Protein AF-A0AA36GN58-F1 (afdb_monomer_lite)

Structure (mmCIF, N/CA/C/O backbone):
data_AF-A0AA36GN58-F1
#
_entry.id   AF-A0AA36GN58-F1
#
loop_
_atom_site.group_PDB
_atom_site.id
_atom_site.type_symbol
_atom_site.label_atom_id
_atom_site.label_alt_id
_atom_site.label_comp_id
_atom_site.label_asym_id
_atom_site.label_entity_id
_atom_site.label_seq_id
_atom_site.pdbx_PDB_ins_code
_atom_site.Cartn_x
_atom_site.Cartn_y
_atom_site.Cartn_z
_atom_site.occupancy
_atom_site.B_iso_or_equiv
_atom_site.auth_seq_id
_atom_site.auth_comp_id
_atom_site.auth_asym_id
_atom_site.auth_atom_id
_atom_site.pdbx_PDB_model_num
ATOM 1 N N . MET A 1 1 ? -12.669 -21.843 -1.256 1.00 57.00 1 MET A N 1
ATOM 2 C CA . MET A 1 1 ? -12.138 -20.738 -2.078 1.00 57.00 1 MET A CA 1
ATOM 3 C C . MET A 1 1 ? -12.466 -20.953 -3.553 1.00 57.00 1 MET A C 1
ATOM 5 O O . MET A 1 1 ? -13.172 -20.136 -4.120 1.00 57.00 1 MET A O 1
ATOM 9 N N . ASP A 1 2 ? -12.083 -22.089 -4.142 1.00 60.47 2 ASP A N 1
ATOM 10 C CA . ASP A 1 2 ? -12.222 -22.324 -5.594 1.00 60.47 2 ASP A CA 1
ATOM 11 C C . ASP A 1 2 ? -13.661 -22.322 -6.133 1.00 60.47 2 ASP A C 1
ATOM 13 O O . ASP A 1 2 ? -13.896 -21.879 -7.254 1.00 60.47 2 ASP A O 1
ATOM 17 N N . ARG A 1 3 ? -14.642 -22.760 -5.332 1.00 65.69 3 ARG A N 1
ATOM 18 C CA . ARG A 1 3 ? -16.059 -22.767 -5.735 1.00 65.69 3 ARG A CA 1
ATOM 19 C C . ARG A 1 3 ? -16.610 -21.352 -5.948 1.00 65.69 3 ARG A C 1
ATOM 21 O O . ARG A 1 3 ? -17.264 -21.096 -6.949 1.00 65.69 3 ARG A O 1
ATOM 28 N N . PHE A 1 4 ? -16.250 -20.424 -5.060 1.00 68.38 4 PHE A N 1
ATOM 29 C CA . PHE A 1 4 ? -16.651 -19.021 -5.161 1.00 68.38 4 PHE A CA 1
ATOM 30 C C . PHE A 1 4 ? -15.973 -18.314 -6.337 1.00 68.38 4 PHE A C 1
ATOM 32 O O . PHE A 1 4 ? -16.628 -17.533 -7.018 1.00 68.38 4 PHE A O 1
ATOM 39 N N . MET A 1 5 ? -14.704 -18.626 -6.640 1.00 67.56 5 MET A N 1
ATOM 40 C CA . MET A 1 5 ? -14.024 -18.070 -7.823 1.00 67.56 5 MET A CA 1
ATOM 41 C C . MET A 1 5 ? -14.629 -18.551 -9.150 1.00 67.56 5 MET A C 1
ATOM 43 O O . MET A 1 5 ? -14.616 -17.808 -10.129 1.00 67.56 5 MET A O 1
ATOM 47 N N . GLN A 1 6 ? -15.178 -19.769 -9.202 1.00 67.44 6 GLN A N 1
ATOM 48 C CA . GLN A 1 6 ? -15.865 -20.264 -10.402 1.00 67.44 6 GLN A CA 1
ATOM 49 C C . GLN A 1 6 ? -17.250 -19.631 -10.593 1.00 67.44 6 GLN A C 1
ATOM 51 O O . GLN A 1 6 ? -17.646 -19.381 -11.729 1.00 67.44 6 GLN A O 1
ATOM 56 N N . GLU A 1 7 ? -17.969 -19.338 -9.507 1.00 67.81 7 GLU A N 1
ATOM 57 C CA . GLU A 1 7 ? -19.309 -18.733 -9.562 1.00 67.81 7 GLU A CA 1
ATOM 58 C C . GLU A 1 7 ? -19.279 -17.229 -9.865 1.00 67.81 7 GLU A C 1
ATOM 60 O O . GLU A 1 7 ? -20.145 -16.727 -10.578 1.00 67.81 7 GLU A O 1
ATOM 65 N N . SER A 1 8 ? -18.269 -16.507 -9.374 1.00 70.38 8 SER A N 1
ATOM 66 C CA . SER A 1 8 ? -18.221 -15.039 -9.457 1.00 70.38 8 SER A CA 1
ATOM 67 C C . SER A 1 8 ? -17.723 -14.481 -10.796 1.00 70.38 8 SER A C 1
ATOM 69 O O . SER A 1 8 ? -17.902 -13.285 -11.022 1.00 70.38 8 SER A O 1
ATOM 71 N N . LYS A 1 9 ? -17.196 -15.331 -11.698 1.00 80.75 9 LYS A N 1
ATOM 72 C CA . LYS A 1 9 ? -16.641 -15.008 -13.032 1.00 80.75 9 LYS A CA 1
ATOM 73 C C . LYS A 1 9 ? -15.562 -13.914 -12.995 1.00 80.75 9 LYS A C 1
ATOM 75 O O . LYS A 1 9 ? -15.803 -12.782 -12.589 1.00 80.75 9 LYS A O 1
ATOM 80 N N . LEU A 1 10 ? -14.366 -14.226 -13.492 1.00 83.88 10 LEU A N 1
ATOM 81 C CA . LEU A 1 10 ? -13.278 -13.246 -13.540 1.00 83.88 10 LEU A CA 1
ATOM 82 C C . LEU A 1 10 ? -13.639 -12.065 -14.465 1.00 83.88 10 LEU A C 1
ATOM 84 O O . LEU A 1 10 ? -14.108 -12.308 -15.584 1.00 83.88 10 LEU A O 1
ATOM 88 N N . PRO A 1 11 ? -13.430 -10.814 -14.019 1.00 88.62 11 PRO A N 1
ATOM 89 C CA . PRO A 1 11 ? -13.611 -9.640 -14.862 1.00 88.62 11 PRO A CA 1
ATOM 90 C C . PRO A 1 11 ? -12.587 -9.649 -16.000 1.00 88.62 11 PRO A C 1
ATOM 92 O O . PRO A 1 11 ? -11.471 -10.151 -15.855 1.00 88.62 11 PRO A O 1
ATOM 95 N N . SER A 1 12 ? -12.980 -9.111 -17.151 1.00 88.25 12 SER A N 1
ATOM 96 C CA . SER A 1 12 ? -12.132 -9.070 -18.346 1.00 88.25 12 SER A CA 1
ATOM 97 C C . SER A 1 12 ? -11.196 -7.860 -18.379 1.00 88.25 12 SER A C 1
ATOM 99 O O . SER A 1 12 ? -10.149 -7.916 -19.026 1.00 88.25 12 SER A O 1
ATOM 101 N N . SER A 1 13 ? -11.546 -6.789 -17.660 1.00 92.56 13 SER A N 1
ATOM 102 C CA . SER A 1 13 ? -10.727 -5.588 -17.493 1.00 92.56 13 SER A CA 1
ATOM 103 C C . SER A 1 13 ? -10.752 -5.082 -16.051 1.00 92.56 13 SER A C 1
ATOM 105 O O . SER A 1 13 ? -11.632 -5.437 -15.261 1.00 92.56 13 SER A O 1
ATOM 107 N N . VAL A 1 14 ? -9.785 -4.225 -15.715 1.00 91.81 14 VAL A N 1
ATOM 108 C CA . VAL A 1 14 ? -9.700 -3.592 -14.392 1.00 91.81 14 VAL A CA 1
ATOM 109 C C . VAL A 1 14 ? -10.928 -2.714 -14.150 1.00 91.81 14 VAL A C 1
ATOM 111 O O . VAL A 1 14 ? -11.511 -2.757 -13.077 1.00 91.81 14 VAL A O 1
ATOM 114 N N . GLU A 1 15 ? -11.380 -1.961 -15.151 1.00 92.50 15 GLU A N 1
ATOM 115 C CA . GLU A 1 15 ? -12.536 -1.065 -15.041 1.00 92.50 15 GLU A CA 1
ATOM 116 C C . GLU A 1 15 ? -13.833 -1.832 -14.755 1.00 92.50 15 GLU A C 1
ATOM 118 O O . GLU A 1 15 ? -14.613 -1.413 -13.900 1.00 92.50 15 GLU A O 1
ATOM 123 N N . GLU A 1 16 ? -14.040 -2.974 -15.421 1.00 92.44 16 GLU A N 1
ATOM 124 C CA . GLU A 1 16 ? -15.165 -3.873 -15.137 1.00 92.44 16 GLU A CA 1
ATOM 125 C C . GLU A 1 16 ? -15.088 -4.387 -13.694 1.00 92.44 16 GLU A C 1
ATOM 127 O O . GLU A 1 16 ? -16.091 -4.395 -12.980 1.00 92.44 16 GLU A O 1
ATOM 132 N N . ALA A 1 17 ? -13.892 -4.767 -13.239 1.00 91.94 17 ALA A N 1
ATOM 133 C CA . ALA A 1 17 ? -13.680 -5.230 -11.876 1.00 91.94 17 ALA A CA 1
ATOM 134 C C . ALA A 1 17 ? -14.018 -4.151 -10.840 1.00 91.94 17 ALA A C 1
ATOM 136 O O . ALA A 1 17 ? -14.752 -4.422 -9.891 1.00 91.94 17 ALA A O 1
ATOM 137 N N . ILE A 1 18 ? -13.533 -2.923 -11.044 1.00 93.31 18 ILE A N 1
ATOM 138 C CA . ILE A 1 18 ? -13.813 -1.788 -10.161 1.00 93.31 18 ILE A CA 1
ATOM 139 C C . ILE A 1 18 ? -15.311 -1.469 -10.135 1.00 93.31 18 ILE A C 1
ATOM 141 O O . ILE A 1 18 ? -15.870 -1.228 -9.067 1.00 93.31 18 ILE A O 1
ATOM 145 N N . GLN A 1 19 ? -15.984 -1.513 -11.288 1.00 92.12 19 GLN A N 1
ATOM 146 C CA . GLN A 1 19 ? -17.424 -1.277 -11.354 1.00 92.12 19 GLN A CA 1
ATOM 147 C C . GLN A 1 19 ? -18.217 -2.323 -10.560 1.00 92.12 19 GLN A C 1
ATOM 149 O O . GLN A 1 19 ? -19.180 -1.959 -9.888 1.00 92.12 19 GLN A O 1
ATOM 154 N N . ARG A 1 20 ? -17.802 -3.593 -10.605 1.00 91.75 20 ARG A N 1
ATOM 155 C CA . ARG A 1 20 ? -18.436 -4.677 -9.841 1.00 91.75 20 ARG A CA 1
ATOM 156 C C . ARG A 1 20 ? -18.188 -4.564 -8.342 1.00 91.75 20 ARG A C 1
ATOM 158 O O . ARG A 1 20 ? -19.129 -4.719 -7.580 1.00 91.75 20 ARG A O 1
ATOM 165 N N . VAL A 1 21 ? -16.966 -4.222 -7.922 1.00 92.38 21 VAL A N 1
ATOM 166 C CA . VAL A 1 21 ? -16.654 -3.961 -6.500 1.00 92.38 21 VAL A CA 1
ATOM 167 C C . VAL A 1 21 ? -17.486 -2.798 -5.951 1.00 92.38 21 VAL A C 1
ATOM 169 O O . VAL A 1 21 ? -17.873 -2.805 -4.788 1.00 92.38 21 VAL A O 1
ATOM 172 N N . ARG A 1 22 ? -17.775 -1.792 -6.783 1.00 90.94 22 ARG A N 1
ATOM 173 C CA . ARG A 1 22 ? -18.581 -0.636 -6.381 1.00 90.94 22 ARG A CA 1
ATOM 174 C C . ARG A 1 22 ? -20.076 -0.959 -6.259 1.00 90.94 22 ARG A C 1
ATOM 176 O O . ARG A 1 22 ? -20.784 -0.220 -5.577 1.00 90.94 22 ARG A O 1
ATOM 183 N N . ASP A 1 23 ? -20.584 -1.995 -6.929 1.00 90.81 23 ASP A N 1
ATOM 184 C CA . ASP A 1 23 ? -22.008 -2.329 -6.861 1.00 90.81 23 ASP A CA 1
ATOM 185 C C . ASP A 1 23 ? -22.339 -2.954 -5.493 1.00 90.81 23 ASP A C 1
ATOM 187 O O . ASP A 1 23 ? -21.950 -4.090 -5.232 1.00 90.81 23 ASP A O 1
ATOM 191 N N . PRO A 1 24 ? -23.110 -2.276 -4.619 1.00 85.31 24 PRO A N 1
ATOM 192 C CA . PRO A 1 24 ? -23.436 -2.797 -3.290 1.00 85.31 24 PRO A CA 1
ATOM 193 C C . PRO A 1 24 ? -24.322 -4.052 -3.324 1.00 85.31 24 PRO A C 1
ATOM 195 O O . PRO A 1 24 ? -24.611 -4.629 -2.277 1.00 85.31 24 PRO A O 1
ATOM 198 N N . LYS A 1 25 ? -24.831 -4.442 -4.499 1.00 85.00 25 LYS A N 1
ATOM 199 C CA . LYS A 1 25 ? -25.635 -5.655 -4.682 1.00 85.00 25 LYS A CA 1
ATOM 200 C C . LYS A 1 25 ? -24.784 -6.896 -4.935 1.00 85.00 25 LYS A C 1
ATOM 202 O O . LYS A 1 25 ? -25.309 -7.999 -4.787 1.00 85.00 25 LYS A O 1
ATOM 207 N N . GLU A 1 26 ? -23.523 -6.733 -5.332 1.00 82.56 26 GLU A N 1
ATOM 208 C CA . GLU A 1 26 ? -22.592 -7.839 -5.544 1.00 82.56 26 GLU A CA 1
ATOM 209 C C . GLU A 1 26 ? -21.645 -7.973 -4.343 1.00 82.56 26 GLU A C 1
ATOM 211 O O . GLU A 1 26 ? -20.980 -7.022 -3.948 1.00 82.56 26 GLU A O 1
ATOM 216 N N . ASP A 1 27 ? -21.553 -9.174 -3.767 1.00 85.44 27 ASP A N 1
ATOM 217 C CA . ASP A 1 27 ? -20.514 -9.507 -2.785 1.00 85.44 27 ASP A CA 1
ATOM 218 C C . ASP A 1 27 ? -19.252 -9.948 -3.543 1.00 85.44 27 ASP A C 1
ATOM 220 O O . ASP A 1 27 ? -19.030 -11.135 -3.805 1.00 85.44 27 ASP A O 1
ATOM 224 N N . PHE A 1 28 ? -18.487 -8.963 -4.019 1.00 88.19 28 PHE A N 1
ATOM 225 C CA . PHE A 1 28 ? -17.331 -9.172 -4.887 1.00 88.19 28 PHE A CA 1
ATOM 226 C C . PHE A 1 28 ? -16.101 -8.416 -4.379 1.00 88.19 28 PHE A C 1
ATOM 228 O O . PHE A 1 28 ? -16.136 -7.211 -4.143 1.00 88.19 28 PHE A O 1
ATOM 235 N N . ALA A 1 29 ? -14.978 -9.126 -4.272 1.00 89.31 29 ALA A N 1
ATOM 236 C CA . ALA A 1 29 ? -13.677 -8.552 -3.954 1.00 89.31 29 ALA A CA 1
ATOM 237 C C . ALA A 1 29 ? -12.731 -8.713 -5.147 1.00 89.31 29 ALA A C 1
ATOM 239 O O . ALA A 1 29 ? -12.602 -9.803 -5.710 1.00 89.31 29 ALA A O 1
ATOM 240 N N . TYR A 1 30 ? -12.038 -7.634 -5.506 1.00 90.94 30 TYR A N 1
ATOM 241 C CA . TYR A 1 30 ? -11.042 -7.645 -6.571 1.00 90.94 30 TYR A CA 1
ATOM 242 C C . TYR A 1 30 ? -9.631 -7.793 -6.003 1.00 90.94 30 TYR A C 1
ATOM 244 O O . TYR A 1 30 ? -9.243 -7.079 -5.079 1.00 90.94 30 TYR A O 1
ATOM 252 N N . ILE A 1 31 ? -8.857 -8.719 -6.569 1.00 90.25 31 ILE A N 1
ATOM 253 C CA . ILE A 1 31 ? -7.466 -8.973 -6.190 1.00 90.25 31 ILE A CA 1
ATOM 254 C C . ILE A 1 31 ? -6.608 -8.826 -7.442 1.00 90.25 31 ILE A C 1
ATOM 256 O O . ILE A 1 31 ? -6.816 -9.537 -8.423 1.00 90.25 31 ILE A O 1
ATOM 260 N N . ASP A 1 32 ? -5.629 -7.929 -7.382 1.00 91.31 32 ASP A N 1
ATOM 261 C CA . ASP A 1 32 ? -4.685 -7.649 -8.463 1.00 91.31 32 ASP A CA 1
ATOM 262 C C . ASP A 1 32 ? -3.345 -7.172 -7.878 1.00 91.31 32 ASP A C 1
ATOM 264 O O . ASP A 1 32 ? -3.158 -7.139 -6.656 1.00 91.31 32 ASP A O 1
ATOM 268 N N . ASP A 1 33 ? -2.398 -6.807 -8.739 1.00 91.38 33 ASP A N 1
ATOM 269 C CA . ASP A 1 33 ? -1.137 -6.202 -8.340 1.00 91.38 33 ASP A CA 1
ATOM 270 C C . ASP A 1 33 ? -1.371 -4.987 -7.426 1.00 91.38 33 ASP A C 1
ATOM 272 O O . ASP A 1 33 ? -2.221 -4.123 -7.664 1.00 91.38 33 ASP A O 1
ATOM 276 N N . ALA A 1 34 ? -0.558 -4.902 -6.372 1.00 91.44 34 ALA A N 1
ATOM 277 C CA . ALA A 1 34 ? -0.730 -3.929 -5.298 1.00 91.44 34 ALA A CA 1
ATOM 278 C C . ALA A 1 34 ? -0.795 -2.476 -5.791 1.00 91.44 34 ALA A C 1
ATOM 280 O O . ALA A 1 34 ? -1.548 -1.672 -5.256 1.00 91.44 34 ALA A O 1
ATOM 281 N N . THR A 1 35 ? -0.030 -2.126 -6.826 1.00 91.19 35 THR A N 1
ATOM 282 C CA . THR A 1 35 ? -0.021 -0.780 -7.414 1.00 91.19 35 THR A CA 1
ATOM 283 C C . THR A 1 35 ? -1.324 -0.435 -8.125 1.00 91.19 35 THR A C 1
ATOM 285 O O . THR A 1 35 ? -1.740 0.719 -8.054 1.00 91.19 35 THR A O 1
ATOM 288 N N . VAL A 1 36 ? -1.973 -1.407 -8.775 1.00 92.38 36 VAL A N 1
ATOM 289 C CA . VAL A 1 36 ? -3.252 -1.223 -9.476 1.00 92.38 36 VAL A CA 1
ATOM 290 C C . VAL A 1 36 ? -4.360 -0.984 -8.458 1.00 92.38 36 VAL A C 1
ATOM 292 O O . VAL A 1 36 ? -5.056 0.027 -8.533 1.00 92.38 36 VAL A O 1
ATOM 295 N N . VAL A 1 37 ? -4.455 -1.855 -7.448 1.00 92.56 37 VAL A N 1
ATOM 296 C CA . VAL A 1 37 ? -5.437 -1.726 -6.359 1.00 92.56 37 VAL A CA 1
ATOM 297 C C . VAL A 1 37 ? -5.221 -0.427 -5.585 1.00 92.56 37 VAL A C 1
ATOM 299 O O . VAL A 1 37 ? -6.164 0.330 -5.360 1.00 92.56 37 VAL A O 1
ATOM 302 N N . LYS A 1 38 ? -3.966 -0.113 -5.242 1.00 90.56 38 LYS A N 1
ATOM 303 C CA . LYS A 1 38 ? -3.616 1.132 -4.557 1.00 90.56 38 LYS A CA 1
ATOM 304 C C . LYS A 1 38 ? -3.986 2.357 -5.382 1.00 90.56 38 LYS A C 1
ATOM 306 O O . LYS A 1 38 ? -4.462 3.330 -4.816 1.00 90.56 38 LYS A O 1
ATOM 311 N N . TYR A 1 39 ? -3.774 2.335 -6.698 1.00 91.81 39 TYR A N 1
ATOM 312 C CA . TYR A 1 39 ? -4.164 3.444 -7.566 1.00 91.81 39 TYR A CA 1
ATOM 313 C C . TYR A 1 39 ? -5.688 3.607 -7.644 1.00 91.81 39 TYR A C 1
ATOM 315 O O . TYR A 1 39 ? -6.178 4.733 -7.594 1.00 91.81 39 TYR A O 1
ATOM 323 N N . ALA A 1 40 ? -6.439 2.504 -7.704 1.00 92.19 40 ALA A N 1
ATOM 324 C CA . ALA A 1 40 ? -7.899 2.542 -7.678 1.00 92.19 40 ALA A CA 1
ATOM 325 C C . ALA A 1 40 ? -8.422 3.175 -6.375 1.00 92.19 40 ALA A C 1
ATOM 327 O O . ALA A 1 40 ? -9.149 4.161 -6.435 1.00 92.19 40 ALA A O 1
ATOM 328 N N . ALA A 1 41 ? -7.958 2.713 -5.209 1.00 90.56 41 ALA A N 1
ATOM 329 C CA . ALA A 1 41 ? -8.318 3.307 -3.914 1.00 90.56 41 ALA A CA 1
ATOM 330 C C . ALA A 1 41 ? -7.826 4.761 -3.756 1.00 90.56 41 ALA A C 1
ATOM 332 O O . ALA A 1 41 ? -8.464 5.587 -3.116 1.00 90.56 41 ALA A O 1
ATOM 333 N N . TYR A 1 42 ? -6.697 5.112 -4.378 1.00 88.88 42 TYR A N 1
ATOM 334 C CA . TYR A 1 42 ? -6.152 6.474 -4.354 1.00 88.88 42 TYR A CA 1
ATOM 335 C C . TYR A 1 42 ? -6.969 7.485 -5.180 1.00 88.88 42 TYR A C 1
ATOM 337 O O . TYR A 1 42 ? -6.912 8.693 -4.937 1.00 88.88 42 TYR A O 1
ATOM 345 N N . THR A 1 43 ? -7.694 7.008 -6.191 1.00 91.44 43 THR A N 1
ATOM 346 C CA . THR A 1 43 ? -8.469 7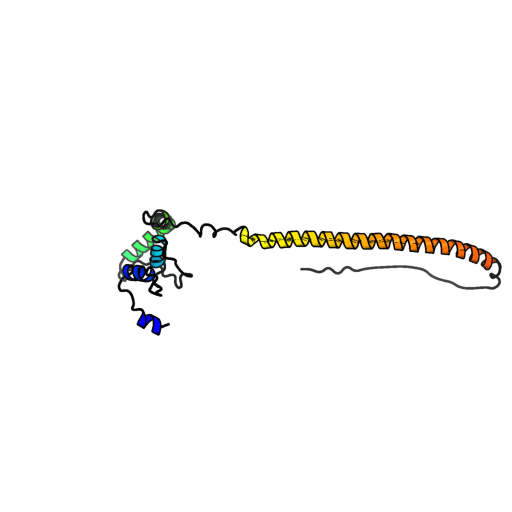.844 -7.123 1.00 91.44 43 THR A CA 1
ATOM 347 C C . THR A 1 43 ? -9.975 7.795 -6.868 1.00 91.44 43 THR A C 1
ATOM 349 O O . THR A 1 43 ? -10.708 8.602 -7.435 1.00 91.44 43 THR A O 1
ATOM 352 N N . ASP A 1 44 ? -10.444 6.905 -5.991 1.00 90.00 44 ASP A N 1
ATOM 353 C CA . ASP A 1 44 ? -11.859 6.711 -5.684 1.00 90.00 44 ASP A CA 1
ATOM 354 C C . ASP A 1 44 ? -12.074 6.399 -4.198 1.00 90.00 44 ASP A C 1
ATOM 356 O O . ASP A 1 44 ? -11.708 5.334 -3.712 1.00 90.00 44 ASP A O 1
ATOM 360 N N . CYS A 1 45 ? -12.739 7.311 -3.486 1.00 89.62 45 CYS A N 1
ATOM 361 C CA . CYS A 1 45 ? -13.004 7.188 -2.049 1.00 89.62 45 CYS A CA 1
ATOM 362 C C . CYS A 1 45 ? -14.021 6.101 -1.681 1.00 89.62 45 CYS A C 1
ATOM 364 O O . CYS A 1 45 ? -14.232 5.847 -0.499 1.00 89.62 45 CYS A O 1
ATOM 366 N N . GLN A 1 46 ? -14.714 5.514 -2.661 1.00 89.81 46 GLN A N 1
ATOM 367 C CA . GLN A 1 46 ? -15.634 4.398 -2.418 1.00 89.81 46 GLN A CA 1
ATOM 368 C C . GLN A 1 46 ? -14.911 3.050 -2.348 1.00 89.81 46 GLN A C 1
ATOM 370 O O . GLN A 1 46 ? -15.541 2.039 -2.045 1.00 89.81 46 GLN A O 1
ATOM 375 N N . LEU A 1 47 ? -13.613 3.026 -2.652 1.00 90.75 47 LEU A N 1
ATOM 376 C CA . LEU A 1 47 ? -12.793 1.827 -2.667 1.00 90.75 47 LEU A CA 1
ATOM 377 C C . LEU A 1 47 ? -11.775 1.888 -1.537 1.00 90.75 47 LEU A C 1
ATOM 379 O O . LEU A 1 47 ? -11.118 2.904 -1.324 1.00 90.75 47 LEU A O 1
ATOM 383 N N . GLU A 1 48 ? -11.587 0.759 -0.867 1.00 89.31 48 GLU A N 1
ATOM 384 C CA . GLU A 1 48 ? -10.583 0.611 0.177 1.00 89.31 48 GLU A CA 1
ATOM 385 C C . GLU A 1 48 ? -9.746 -0.641 -0.081 1.00 89.31 48 GLU A C 1
ATOM 387 O O . GLU A 1 48 ? -10.255 -1.696 -0.468 1.00 89.31 48 GLU A O 1
ATOM 392 N N . GLN A 1 49 ? -8.435 -0.526 0.126 1.00 89.69 49 GLN A N 1
ATOM 393 C CA . GLN A 1 49 ? -7.547 -1.677 0.098 1.00 89.69 49 GLN A CA 1
ATOM 394 C C . GLN A 1 49 ? -7.612 -2.394 1.448 1.00 89.69 49 GLN A C 1
ATOM 396 O O . GLN A 1 49 ? -7.181 -1.855 2.464 1.00 89.69 49 GLN A O 1
ATOM 401 N N . ILE A 1 50 ? -8.067 -3.645 1.444 1.00 90.00 50 ILE A N 1
ATOM 402 C CA . ILE A 1 50 ? -8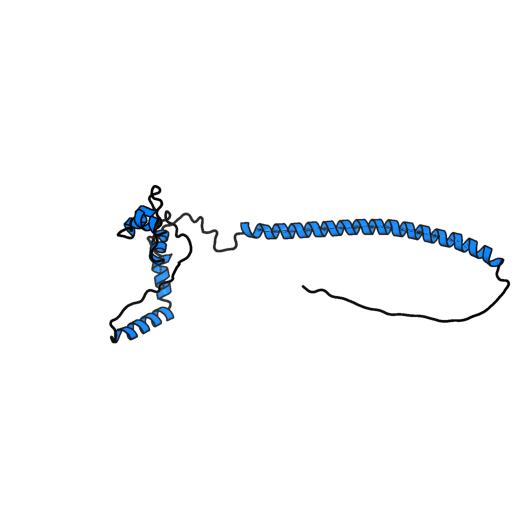.121 -4.463 2.656 1.00 90.00 50 ILE A CA 1
ATOM 403 C C . ILE A 1 50 ? -6.827 -5.267 2.822 1.00 90.00 50 ILE A C 1
ATOM 405 O O . ILE A 1 50 ? -6.438 -6.045 1.950 1.00 90.00 50 ILE A O 1
ATOM 409 N N . GLY A 1 51 ? -6.190 -5.121 3.985 1.00 89.00 51 GLY A N 1
ATOM 410 C CA . GLY A 1 51 ? -5.006 -5.890 4.368 1.00 89.00 51 GLY A CA 1
ATOM 411 C C . GLY A 1 51 ? -3.696 -5.398 3.744 1.00 89.00 51 GLY A C 1
ATOM 412 O O . GLY A 1 51 ? -3.600 -4.309 3.181 1.00 89.00 51 GLY A O 1
ATOM 413 N N . THR A 1 52 ? -2.643 -6.204 3.889 1.00 88.62 52 THR A N 1
ATOM 414 C CA . THR A 1 52 ? -1.300 -5.892 3.382 1.00 88.62 52 THR A CA 1
ATOM 415 C C . THR A 1 52 ? -1.022 -6.583 2.051 1.00 88.62 52 THR A C 1
ATOM 417 O O . THR A 1 52 ? -1.659 -7.564 1.674 1.00 88.62 52 THR A O 1
ATOM 420 N N . GLU A 1 53 ? -0.034 -6.070 1.318 1.00 89.38 53 GLU A N 1
ATOM 421 C CA . GLU A 1 53 ? 0.423 -6.674 0.068 1.00 89.38 53 GLU A CA 1
ATOM 422 C C . GLU A 1 53 ? 0.934 -8.105 0.315 1.00 89.38 53 GLU A C 1
ATOM 424 O O . GLU A 1 53 ? 1.956 -8.300 0.975 1.00 89.38 53 GLU A O 1
ATOM 429 N N . PHE A 1 54 ? 0.255 -9.109 -0.247 1.00 86.00 54 PHE A N 1
ATOM 430 C CA . PHE A 1 54 ? 0.642 -10.519 -0.096 1.00 86.00 54 PHE A CA 1
ATOM 431 C C . PHE A 1 54 ? 2.012 -10.831 -0.721 1.00 86.00 54 PHE A C 1
ATOM 433 O O . PHE A 1 54 ? 2.745 -11.698 -0.245 1.00 86.00 54 PHE A O 1
ATOM 440 N N . SER A 1 55 ? 2.379 -10.130 -1.799 1.00 87.12 55 SER A N 1
ATOM 441 C CA . SER A 1 55 ? 3.660 -10.316 -2.476 1.00 87.12 55 SER A CA 1
ATOM 442 C C . SER A 1 55 ? 4.135 -9.029 -3.139 1.00 87.12 55 SER A C 1
ATOM 444 O O . SER A 1 55 ? 3.421 -8.425 -3.938 1.00 87.12 55 SER A O 1
ATOM 446 N N . ARG A 1 56 ? 5.375 -8.632 -2.843 1.00 86.12 56 ARG A N 1
ATOM 447 C CA . ARG A 1 56 ? 6.033 -7.499 -3.498 1.00 86.12 56 ARG A CA 1
ATOM 448 C C . ARG A 1 56 ? 6.752 -7.978 -4.747 1.00 86.12 56 ARG A C 1
ATOM 450 O O . ARG A 1 56 ? 7.801 -8.615 -4.658 1.00 86.12 56 ARG A O 1
ATOM 457 N N . LYS A 1 57 ? 6.202 -7.645 -5.911 1.00 89.38 57 LYS A N 1
ATOM 458 C CA . LYS A 1 57 ? 6.814 -7.939 -7.209 1.00 89.38 57 LYS A CA 1
ATOM 459 C C . LYS A 1 57 ? 7.477 -6.674 -7.764 1.00 89.38 57 LYS A C 1
ATOM 461 O O . LYS A 1 57 ? 6.779 -5.693 -8.011 1.00 89.38 57 LYS A O 1
ATOM 466 N N . PRO A 1 58 ? 8.807 -6.649 -7.946 1.00 89.44 58 PRO A N 1
ATOM 467 C CA . PRO A 1 58 ? 9.472 -5.501 -8.547 1.00 89.44 58 PRO A CA 1
ATOM 468 C C . PRO A 1 58 ? 9.219 -5.446 -10.060 1.00 89.44 58 PRO A C 1
ATOM 470 O O . PRO A 1 58 ? 9.237 -6.473 -10.739 1.00 89.44 58 PRO A O 1
ATOM 473 N N . TYR A 1 59 ? 9.060 -4.237 -10.602 1.00 91.44 59 TYR A N 1
ATOM 474 C CA . TYR A 1 59 ? 9.036 -4.021 -12.050 1.00 91.44 59 TYR A CA 1
ATOM 475 C C . TYR A 1 59 ? 10.450 -4.069 -12.634 1.00 91.44 59 TYR A C 1
ATOM 477 O O . TYR A 1 59 ? 11.392 -3.512 -12.067 1.00 91.44 59 TYR A O 1
ATOM 485 N N . ALA A 1 60 ? 10.589 -4.704 -13.797 1.00 92.31 60 ALA A N 1
ATOM 486 C CA . ALA A 1 60 ? 11.856 -4.832 -14.505 1.00 92.31 60 ALA A CA 1
ATOM 487 C C . ALA A 1 60 ? 11.677 -4.574 -16.005 1.00 92.31 60 ALA A C 1
ATOM 489 O O . ALA A 1 60 ? 10.641 -4.887 -16.587 1.00 92.31 60 ALA A O 1
ATOM 490 N N . ILE A 1 61 ? 12.714 -4.022 -16.635 1.00 94.19 61 ILE A N 1
ATOM 491 C CA . ILE A 1 61 ? 12.765 -3.824 -18.085 1.00 94.19 61 ILE A CA 1
ATOM 492 C C . ILE A 1 61 ? 13.480 -5.027 -18.696 1.00 94.19 61 ILE A C 1
ATOM 494 O O . ILE A 1 61 ? 14.658 -5.261 -18.419 1.00 94.19 61 ILE A O 1
ATOM 498 N N . ALA A 1 62 ? 12.771 -5.785 -19.529 1.00 94.00 62 ALA A N 1
ATOM 499 C CA . ALA A 1 62 ? 13.336 -6.929 -20.232 1.00 94.00 62 ALA A CA 1
ATOM 500 C C . ALA A 1 62 ? 14.052 -6.486 -21.516 1.00 94.00 62 ALA A C 1
ATOM 502 O O . ALA A 1 62 ? 13.554 -5.659 -22.278 1.00 94.00 62 ALA A O 1
ATOM 503 N N . VAL A 1 63 ? 15.226 -7.063 -21.765 1.00 95.06 63 VAL A N 1
ATOM 504 C CA . VAL A 1 63 ? 16.017 -6.865 -22.986 1.00 95.06 63 VAL A CA 1
ATOM 505 C C . VAL A 1 63 ? 16.421 -8.245 -23.505 1.00 95.06 63 VAL A C 1
ATOM 507 O O . VAL A 1 63 ? 16.634 -9.157 -22.706 1.00 95.06 63 VAL A O 1
ATOM 510 N N . GLN A 1 64 ? 16.536 -8.407 -24.826 1.00 95.12 64 GLN A N 1
ATOM 511 C CA . GLN A 1 64 ? 16.999 -9.658 -25.429 1.00 95.12 64 GLN A CA 1
ATOM 512 C C . GLN A 1 64 ? 18.358 -10.090 -24.855 1.00 95.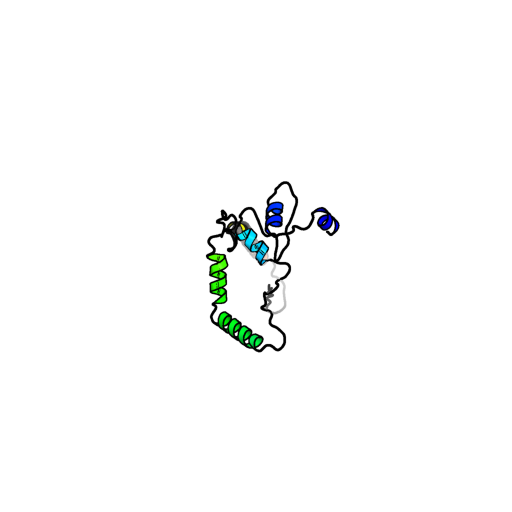12 64 GLN A C 1
ATOM 514 O O . GLN A 1 64 ? 19.281 -9.281 -24.706 1.00 95.12 64 GLN A O 1
ATOM 519 N N . SER A 1 65 ? 18.482 -11.382 -24.553 1.00 90.75 65 SER A N 1
ATOM 520 C CA . SER A 1 65 ? 19.711 -11.980 -24.036 1.00 90.75 65 SER A CA 1
ATOM 521 C C . SER A 1 65 ? 20.898 -11.711 -24.964 1.00 90.75 65 SER A C 1
ATOM 523 O O . SER A 1 65 ? 20.810 -11.917 -26.171 1.00 90.75 65 SER A O 1
ATOM 525 N N . GLY A 1 66 ? 22.014 -11.253 -24.391 1.00 90.00 66 GLY A N 1
ATOM 526 C CA . GLY A 1 66 ? 23.243 -10.932 -25.128 1.00 90.00 66 GLY A CA 1
ATOM 527 C C . GLY A 1 66 ? 23.297 -9.522 -25.727 1.00 90.00 66 GLY A C 1
ATOM 528 O O . GLY A 1 66 ? 24.324 -9.139 -26.280 1.00 90.00 66 GLY A O 1
ATOM 529 N N . HIS A 1 67 ? 22.237 -8.719 -25.602 1.00 93.75 67 HIS A N 1
ATOM 530 C CA . HIS A 1 67 ? 22.228 -7.369 -26.156 1.00 93.75 67 HIS A CA 1
ATOM 531 C C . HIS A 1 67 ? 22.950 -6.355 -25.247 1.00 93.75 67 HIS A C 1
ATOM 533 O O . HIS A 1 67 ? 22.659 -6.249 -24.053 1.00 93.75 67 HIS A O 1
ATOM 539 N N . ILE A 1 68 ? 23.833 -5.533 -25.832 1.00 92.19 68 ILE A N 1
ATOM 540 C CA . ILE A 1 68 ? 24.665 -4.530 -25.128 1.00 92.19 68 ILE A CA 1
ATOM 541 C C . ILE A 1 68 ? 23.863 -3.478 -24.343 1.00 92.19 68 ILE A C 1
ATOM 543 O O . ILE A 1 68 ? 24.394 -2.782 -23.477 1.00 92.19 68 ILE A O 1
ATOM 547 N N . LEU A 1 69 ? 22.576 -3.318 -24.664 1.00 93.69 69 LEU A N 1
ATOM 548 C CA . LEU A 1 69 ? 21.707 -2.336 -24.022 1.00 93.69 69 LEU A CA 1
ATOM 549 C C . LEU A 1 69 ? 21.369 -2.714 -22.580 1.00 93.69 69 LEU A C 1
ATOM 551 O O . LEU A 1 69 ? 21.083 -1.818 -21.789 1.00 93.69 69 LEU A O 1
ATOM 555 N N . LYS A 1 70 ? 21.438 -4.005 -22.225 1.00 95.19 70 LYS A N 1
ATOM 556 C CA . LYS A 1 70 ? 21.186 -4.477 -20.859 1.00 95.19 70 LYS A CA 1
ATOM 557 C C . LYS A 1 70 ? 22.040 -3.704 -19.849 1.00 95.19 70 LYS A C 1
ATOM 559 O O . LYS A 1 70 ? 21.508 -3.144 -18.888 1.00 95.19 70 LYS A O 1
ATOM 564 N N . ASP A 1 71 ? 23.346 -3.631 -20.096 1.00 93.50 71 ASP A N 1
ATOM 565 C CA . ASP A 1 71 ? 24.285 -3.002 -19.166 1.00 93.50 71 ASP A CA 1
ATOM 566 C C . ASP A 1 71 ? 24.109 -1.479 -19.159 1.00 93.50 71 ASP A C 1
ATOM 568 O O . ASP A 1 71 ? 24.070 -0.863 -18.095 1.00 93.50 71 ASP A O 1
ATOM 572 N N . ARG A 1 72 ? 23.877 -0.871 -20.333 1.00 94.94 72 ARG A N 1
ATOM 573 C CA . ARG A 1 72 ? 23.606 0.573 -20.446 1.00 94.94 72 ARG A CA 1
ATOM 574 C C . ARG A 1 72 ? 22.345 0.999 -19.687 1.00 94.94 72 ARG A C 1
ATOM 576 O O . ARG A 1 72 ? 22.393 1.996 -18.969 1.00 94.94 72 ARG A O 1
ATOM 583 N N . ILE A 1 73 ? 21.239 0.261 -19.820 1.00 95.38 73 ILE A N 1
ATOM 584 C CA . ILE A 1 73 ? 19.991 0.535 -19.087 1.00 95.38 73 ILE A CA 1
ATOM 585 C C . ILE A 1 73 ? 20.214 0.347 -17.587 1.00 95.38 73 ILE A C 1
ATOM 587 O O . ILE A 1 73 ? 19.839 1.217 -16.805 1.00 95.38 73 ILE A O 1
ATOM 591 N N . SER A 1 74 ? 20.883 -0.734 -17.183 1.00 94.56 74 SER A N 1
ATOM 592 C CA . SER A 1 74 ? 21.149 -1.018 -15.768 1.00 94.56 74 SER A CA 1
ATOM 593 C C . SER A 1 74 ? 21.975 0.095 -15.110 1.00 94.56 74 SER A C 1
ATOM 595 O O . SER A 1 74 ? 21.605 0.600 -14.049 1.00 94.56 74 SER A O 1
ATOM 597 N N . SER A 1 75 ? 23.049 0.558 -15.764 1.00 95.75 75 SER A N 1
ATOM 598 C CA . SER A 1 75 ? 23.850 1.691 -15.275 1.00 95.75 75 SER A CA 1
ATOM 599 C C . SER A 1 75 ? 23.061 3.004 -15.243 1.00 95.75 75 SER A C 1
ATOM 601 O O . SER A 1 75 ? 23.218 3.795 -14.311 1.00 95.75 75 SER A O 1
ATOM 603 N N . ALA A 1 76 ? 22.197 3.250 -16.233 1.00 95.94 76 ALA A N 1
ATOM 604 C CA . ALA A 1 76 ? 21.350 4.440 -16.258 1.00 95.94 76 ALA A CA 1
ATOM 605 C C . ALA A 1 76 ? 20.336 4.445 -15.100 1.00 95.94 76 ALA A C 1
ATOM 607 O O . ALA A 1 76 ? 20.203 5.464 -14.421 1.00 95.94 76 ALA A O 1
ATOM 608 N N . ILE A 1 77 ? 19.683 3.311 -14.823 1.00 95.69 77 ILE A N 1
ATOM 609 C CA . ILE A 1 77 ? 18.759 3.159 -13.688 1.00 95.69 77 ILE A CA 1
ATOM 610 C C . ILE A 1 77 ? 19.492 3.413 -12.370 1.00 95.69 77 ILE A C 1
ATOM 612 O O . ILE A 1 77 ? 19.017 4.199 -11.550 1.00 95.69 77 ILE A O 1
ATOM 616 N N . LEU A 1 78 ? 20.683 2.833 -12.186 1.00 95.94 78 LEU A N 1
ATOM 617 C CA . LEU A 1 78 ? 21.486 3.058 -10.983 1.00 95.94 78 LEU A CA 1
ATOM 618 C C . LEU A 1 78 ? 21.843 4.541 -10.799 1.00 95.94 78 LEU A C 1
ATOM 620 O O . LEU A 1 78 ? 21.768 5.070 -9.691 1.00 95.94 78 LEU A O 1
ATOM 624 N N . LYS A 1 79 ? 22.171 5.247 -11.887 1.00 97.38 79 LYS A N 1
ATOM 625 C CA . LYS A 1 79 ? 22.420 6.694 -11.842 1.00 97.38 79 LYS A CA 1
ATOM 626 C C . LYS A 1 79 ? 21.173 7.475 -11.414 1.00 97.38 79 LYS A C 1
ATOM 628 O O . LYS A 1 79 ? 21.299 8.414 -10.633 1.00 97.38 79 LYS A O 1
ATOM 633 N N . LEU A 1 80 ? 19.985 7.100 -11.892 1.00 96.62 80 LEU A N 1
ATOM 634 C CA . LEU A 1 80 ? 18.722 7.734 -11.490 1.00 96.62 80 LEU A CA 1
ATOM 635 C C . LEU A 1 80 ? 18.380 7.468 -10.015 1.00 96.62 80 LEU A C 1
ATOM 637 O O . LEU A 1 80 ? 17.919 8.391 -9.340 1.00 96.62 80 LEU A O 1
ATOM 641 N N . LEU A 1 81 ? 18.648 6.255 -9.515 1.00 95.62 81 LEU A N 1
ATOM 642 C CA . LEU A 1 81 ? 18.504 5.889 -8.100 1.00 95.62 81 LEU A CA 1
ATOM 643 C C . LEU A 1 81 ? 19.449 6.706 -7.211 1.00 95.62 81 LEU A C 1
ATOM 645 O O . LEU A 1 81 ? 18.992 7.359 -6.275 1.00 95.62 81 LEU A O 1
ATOM 649 N N . ASN A 1 82 ? 20.742 6.756 -7.549 1.00 97.00 82 ASN A N 1
ATOM 650 C CA . ASN A 1 82 ? 21.740 7.534 -6.802 1.00 97.00 82 ASN A CA 1
ATOM 651 C C . ASN A 1 82 ? 21.415 9.036 -6.780 1.00 97.00 82 ASN A C 1
ATOM 653 O O . ASN A 1 82 ? 21.683 9.717 -5.795 1.00 97.00 82 ASN A O 1
ATOM 657 N N . GLN A 1 83 ? 20.812 9.556 -7.853 1.00 97.19 83 GLN A N 1
ATOM 658 C CA . GLN A 1 83 ? 20.355 10.946 -7.939 1.00 97.19 83 GLN A CA 1
ATOM 659 C C . GLN A 1 83 ? 18.980 11.189 -7.289 1.00 97.19 83 GLN A C 1
ATOM 661 O O . GLN A 1 83 ? 18.483 12.308 -7.371 1.00 97.19 83 GLN A O 1
ATOM 666 N N . ARG A 1 84 ? 18.338 10.169 -6.697 1.00 96.38 84 ARG A N 1
ATOM 667 C CA . ARG A 1 84 ? 16.967 10.213 -6.142 1.00 96.38 84 ARG A CA 1
ATOM 668 C C . ARG A 1 84 ? 15.881 10.689 -7.119 1.00 96.38 84 ARG A C 1
ATOM 670 O O . ARG A 1 84 ? 14.773 11.015 -6.708 1.00 96.38 84 ARG A O 1
ATOM 677 N N . LYS A 1 85 ? 16.143 10.668 -8.428 1.00 96.69 85 LYS A N 1
ATOM 678 C CA . LYS A 1 85 ? 15.174 11.121 -9.443 1.00 96.69 85 LYS A CA 1
ATOM 679 C C . LYS A 1 85 ? 13.932 10.240 -9.506 1.00 96.69 85 LYS A C 1
ATOM 681 O O . LYS A 1 85 ? 12.853 10.734 -9.810 1.00 96.69 85 LYS A O 1
ATOM 686 N N . LEU A 1 86 ? 14.082 8.946 -9.223 1.00 94.56 86 LEU A N 1
ATOM 687 C CA . LEU A 1 86 ? 12.949 8.021 -9.170 1.00 94.56 86 LEU A CA 1
ATOM 688 C C . LEU A 1 86 ? 12.008 8.337 -8.004 1.00 94.56 86 LEU A C 1
ATOM 690 O O . LEU A 1 86 ? 10.800 8.245 -8.184 1.00 94.56 86 LEU A O 1
ATOM 694 N N . GLU A 1 87 ? 12.531 8.798 -6.864 1.00 93.94 87 GLU A N 1
ATOM 695 C CA . GLU A 1 87 ? 11.696 9.254 -5.745 1.00 93.94 87 GLU A CA 1
ATOM 696 C C . GLU A 1 87 ? 10.914 10.514 -6.117 1.00 93.94 87 GLU A C 1
ATOM 698 O O . GLU A 1 87 ? 9.708 10.569 -5.897 1.00 93.94 87 GLU A O 1
ATOM 703 N N . THR A 1 88 ? 11.552 11.481 -6.785 1.00 95.06 88 THR A N 1
ATOM 704 C CA . THR A 1 88 ? 10.857 12.677 -7.292 1.00 95.06 88 THR A CA 1
ATOM 705 C C . THR A 1 88 ? 9.766 12.323 -8.304 1.00 95.06 88 THR A C 1
ATOM 707 O O . THR A 1 88 ? 8.693 12.919 -8.306 1.00 95.06 88 THR A O 1
ATOM 710 N N . LEU A 1 89 ? 10.013 11.341 -9.177 1.00 94.38 89 LEU A N 1
ATOM 711 C CA . LEU A 1 89 ? 8.996 10.853 -10.108 1.00 94.38 89 LEU A CA 1
ATOM 712 C C . LEU A 1 89 ? 7.856 10.148 -9.369 1.00 94.38 89 LEU A C 1
ATOM 714 O O . LEU A 1 89 ? 6.698 10.388 -9.697 1.00 94.38 89 LEU A O 1
ATOM 718 N N . LYS A 1 90 ? 8.162 9.327 -8.359 1.00 91.75 90 LYS A N 1
ATOM 719 C CA . LYS A 1 90 ? 7.155 8.682 -7.510 1.00 91.75 90 LYS A CA 1
ATOM 720 C C . LYS A 1 90 ? 6.267 9.727 -6.842 1.00 91.75 90 LYS A C 1
ATOM 722 O O . LYS A 1 90 ? 5.053 9.634 -6.940 1.00 91.75 90 LYS A O 1
ATOM 727 N N . GLU A 1 91 ? 6.859 10.743 -6.224 1.00 91.88 91 GLU A N 1
ATOM 728 C CA . GLU A 1 91 ? 6.128 11.847 -5.600 1.00 91.88 91 GLU A CA 1
ATOM 729 C C . GLU A 1 91 ? 5.274 12.614 -6.615 1.00 91.88 91 GLU A C 1
ATOM 731 O O . GLU A 1 91 ? 4.117 12.927 -6.351 1.00 91.88 91 GLU A O 1
ATOM 736 N N . LYS A 1 92 ? 5.806 12.863 -7.814 1.00 92.38 92 LYS A N 1
ATOM 737 C CA . LYS A 1 92 ? 5.055 13.523 -8.883 1.00 92.38 92 LYS A CA 1
ATOM 738 C C . LYS A 1 92 ? 3.810 12.734 -9.303 1.00 92.38 92 LYS A C 1
ATOM 740 O O . LYS A 1 92 ? 2.766 13.339 -9.512 1.00 92.38 92 LYS A O 1
ATOM 745 N N . TRP A 1 93 ? 3.929 11.417 -9.461 1.00 90.00 93 TRP A N 1
ATOM 746 C CA . TRP A 1 93 ? 2.845 10.565 -9.963 1.00 90.00 93 TRP A CA 1
ATOM 747 C C . TRP A 1 93 ? 1.877 10.080 -8.891 1.00 90.00 93 TRP A C 1
ATOM 749 O O . TRP A 1 93 ? 0.744 9.750 -9.222 1.00 90.00 93 TRP A O 1
ATOM 759 N N . TRP A 1 94 ? 2.312 10.028 -7.636 1.00 89.25 94 TRP A N 1
ATOM 760 C CA . TRP A 1 94 ? 1.448 9.718 -6.507 1.00 89.25 94 TRP A CA 1
ATOM 761 C C . TRP A 1 94 ? 0.972 11.017 -5.873 1.00 89.25 94 TRP A C 1
ATOM 763 O O . TRP A 1 94 ? -0.125 11.448 -6.182 1.00 89.25 94 TRP A O 1
ATOM 773 N N . ASN A 1 95 ? 1.799 11.704 -5.087 1.00 86.00 95 ASN A N 1
ATOM 774 C CA . ASN A 1 95 ? 1.381 12.851 -4.271 1.00 86.00 95 ASN A CA 1
ATOM 775 C C . ASN A 1 95 ? 0.832 14.042 -5.076 1.00 86.00 95 ASN A C 1
ATOM 777 O O . ASN A 1 95 ? -0.144 14.652 -4.653 1.00 86.00 95 ASN A O 1
ATOM 781 N N . ASN A 1 96 ? 1.444 14.364 -6.220 1.00 85.12 96 ASN A N 1
ATOM 782 C CA . ASN A 1 96 ? 1.058 15.513 -7.054 1.00 85.12 96 ASN A CA 1
ATOM 783 C C . ASN A 1 96 ? 0.139 15.126 -8.227 1.00 85.12 96 ASN A C 1
ATOM 785 O O . ASN A 1 96 ? 0.081 15.833 -9.237 1.00 85.12 96 ASN A O 1
ATOM 789 N N . ASN A 1 97 ? -0.551 13.989 -8.130 1.00 85.56 97 ASN A N 1
ATOM 790 C CA . ASN A 1 97 ? -1.463 13.532 -9.169 1.00 85.56 97 ASN A CA 1
ATOM 791 C C . ASN A 1 97 ? -2.761 14.365 -9.164 1.00 85.56 97 ASN A C 1
ATOM 793 O O . ASN A 1 97 ? -3.457 14.372 -8.148 1.00 85.56 97 ASN A O 1
ATOM 797 N N . PRO A 1 98 ? -3.154 15.005 -10.284 1.00 84.31 98 PRO A N 1
ATOM 798 C CA . PRO A 1 98 ? -4.421 15.738 -10.366 1.00 84.31 98 PRO A CA 1
ATOM 799 C C . PRO A 1 98 ? -5.657 14.840 -10.213 1.00 84.31 98 PRO A C 1
ATOM 801 O O . PRO A 1 98 ? -6.720 15.335 -9.861 1.00 84.31 98 PRO A O 1
ATOM 804 N N . ASN A 1 99 ? -5.522 13.533 -10.461 1.00 84.69 99 ASN A N 1
ATOM 805 C CA . ASN A 1 99 ? -6.611 12.566 -10.320 1.00 84.69 99 ASN A CA 1
ATOM 806 C C . ASN A 1 99 ? -6.732 11.998 -8.895 1.00 84.69 99 ASN A C 1
ATOM 808 O O . ASN A 1 99 ? -7.539 11.099 -8.678 1.00 84.69 99 ASN A O 1
ATOM 812 N N . LYS A 1 100 ? -5.917 12.462 -7.933 1.00 85.31 100 LYS A N 1
ATOM 813 C CA . LYS A 1 100 ? -6.050 12.065 -6.525 1.00 85.31 100 LYS A CA 1
ATOM 814 C C . LYS A 1 100 ? -7.443 12.451 -6.028 1.00 85.31 100 LYS A C 1
ATOM 816 O O . LYS A 1 100 ? -7.799 13.630 -6.070 1.00 85.31 100 LYS A O 1
ATOM 821 N N . ALA A 1 101 ? -8.189 11.492 -5.487 1.00 85.12 101 ALA A N 1
ATOM 822 C CA . ALA A 1 101 ? -9.420 11.823 -4.790 1.00 85.12 101 ALA A CA 1
ATOM 823 C C . ALA A 1 101 ? -9.099 12.457 -3.430 1.00 85.12 101 ALA A C 1
ATOM 825 O O . ALA A 1 101 ? -8.283 11.951 -2.658 1.00 85.12 101 ALA A O 1
ATOM 826 N N . ILE A 1 102 ? -9.733 13.593 -3.142 1.00 82.19 102 ILE A N 1
ATOM 827 C CA . ILE A 1 102 ? -9.702 14.203 -1.812 1.00 82.19 102 ILE A CA 1
ATOM 828 C C . ILE A 1 102 ? -10.824 13.539 -1.021 1.00 82.19 102 ILE A C 1
ATOM 830 O O . ILE A 1 102 ? -11.980 13.960 -1.085 1.00 82.19 102 ILE A O 1
ATOM 834 N N . CYS A 1 103 ? -10.489 12.449 -0.345 1.00 79.56 103 CYS A N 1
ATOM 835 C CA . CYS A 1 103 ? -11.405 11.789 0.569 1.00 79.56 103 CYS A CA 1
ATOM 836 C C . CYS A 1 103 ? -11.429 12.572 1.880 1.00 79.56 103 CYS A C 1
ATOM 838 O O . CYS A 1 103 ? -10.409 13.121 2.285 1.00 79.56 103 CYS A O 1
ATOM 840 N N . ALA A 1 104 ? -12.595 12.677 2.522 1.00 66.50 104 ALA A N 1
ATOM 841 C CA . ALA A 1 104 ? -12.650 13.209 3.876 1.00 66.50 104 ALA A CA 1
ATOM 842 C C . ALA A 1 104 ? -11.882 12.231 4.769 1.00 66.50 104 ALA A C 1
ATOM 844 O O . ALA A 1 104 ? -12.359 11.123 5.019 1.00 66.50 104 ALA A O 1
ATOM 845 N N . ASP A 1 105 ? -10.672 12.620 5.159 1.00 54.72 105 ASP A N 1
ATOM 846 C CA . ASP A 1 105 ? -9.780 11.810 5.970 1.00 54.72 105 ASP A CA 1
ATOM 847 C C . ASP A 1 105 ? -10.471 11.476 7.298 1.00 54.72 105 ASP A C 1
ATOM 849 O O . ASP A 1 105 ? -10.532 12.273 8.230 1.00 54.72 105 ASP A O 1
ATOM 853 N N . THR A 1 106 ? -11.006 10.261 7.391 1.00 52.31 106 THR A N 1
ATOM 854 C CA . THR A 1 106 ? -11.216 9.590 8.683 1.00 52.31 106 THR A CA 1
ATOM 855 C C . THR A 1 106 ? -9.914 8.935 9.169 1.00 52.31 106 THR A C 1
ATOM 857 O O . THR A 1 106 ? -9.877 8.362 10.253 1.00 52.31 106 THR A O 1
ATOM 860 N N . SER A 1 107 ? -8.837 9.058 8.381 1.00 52.69 107 SER A N 1
ATOM 861 C CA . SER A 1 107 ? -7.532 8.410 8.536 1.00 52.69 107 SER A CA 1
ATOM 862 C C . SER A 1 107 ? -6.363 9.357 8.836 1.00 52.69 107 SER A C 1
ATOM 864 O O . SER A 1 107 ? -5.245 8.882 9.005 1.00 52.69 107 SER A O 1
ATOM 866 N N . ASP A 1 108 ? -6.589 10.664 9.001 1.00 48.56 108 ASP A N 1
ATOM 867 C CA . ASP A 1 108 ? -5.570 11.584 9.551 1.00 48.56 108 ASP A CA 1
ATOM 868 C C . ASP A 1 108 ? -5.367 11.404 11.078 1.00 48.56 108 ASP A C 1
ATOM 870 O O . ASP A 1 108 ? -4.643 12.153 11.730 1.00 48.56 108 ASP A O 1
ATOM 874 N N . GLU A 1 109 ? -5.968 10.361 11.656 1.00 50.66 109 GLU A N 1
ATOM 875 C CA . GLU A 1 109 ? -5.814 9.912 13.045 1.00 50.66 109 GLU A CA 1
ATOM 876 C C . GLU A 1 109 ? -4.823 8.726 13.191 1.00 50.66 109 GLU A C 1
ATOM 878 O O . GLU A 1 109 ? -4.902 8.002 14.183 1.00 50.66 109 GLU A O 1
ATOM 883 N N . SER A 1 110 ? -3.906 8.446 12.242 1.00 56.03 110 SER A N 1
ATOM 884 C CA . SER A 1 110 ? -3.122 7.186 12.318 1.00 56.03 110 SER A CA 1
ATOM 885 C C . SER A 1 110 ? -1.619 7.184 12.001 1.00 56.03 110 SER A C 1
ATOM 887 O O . SER A 1 110 ? -1.106 6.117 11.678 1.00 56.03 110 SER A O 1
ATOM 889 N N . ASP A 1 111 ? -0.875 8.281 12.169 1.00 56.09 111 ASP A N 1
ATOM 890 C CA . ASP A 1 111 ? 0.611 8.209 12.172 1.00 56.09 111 ASP A CA 1
ATOM 891 C C . ASP A 1 111 ? 1.272 8.760 13.452 1.00 56.09 111 ASP A C 1
ATOM 893 O O . ASP A 1 111 ? 2.4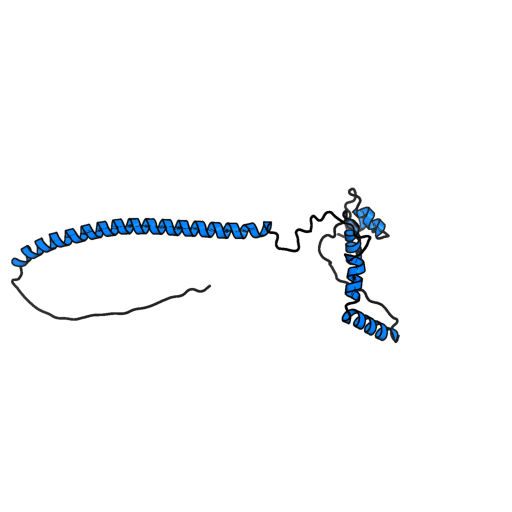94 8.864 13.565 1.00 56.09 111 ASP A O 1
ATOM 897 N N . GLY A 1 112 ? 0.468 9.041 14.478 1.00 57.69 112 GLY A N 1
ATOM 898 C CA . GLY A 1 112 ? 0.929 9.335 15.831 1.00 57.69 112 GLY A CA 1
ATOM 899 C C . GLY A 1 112 ? 0.088 8.565 16.837 1.00 57.69 112 GLY A C 1
ATOM 900 O O . GLY A 1 112 ? -1.095 8.338 16.608 1.00 57.69 112 GLY A O 1
ATOM 901 N N . ILE A 1 113 ? 0.695 8.136 17.945 1.00 60.47 113 ILE A N 1
ATOM 902 C CA . ILE A 1 113 ? -0.005 7.505 19.072 1.00 60.47 113 ILE A CA 1
ATOM 903 C C . ILE A 1 113 ? -1.153 8.437 19.494 1.00 60.47 113 ILE A C 1
ATOM 905 O O . ILE A 1 113 ? -0.912 9.459 20.135 1.00 60.47 113 ILE A O 1
ATOM 909 N N . SER A 1 114 ? -2.382 8.115 19.081 1.00 63.09 114 SER A N 1
ATOM 910 C CA . SER A 1 114 ? -3.558 8.948 19.333 1.00 63.09 114 SER A CA 1
ATOM 911 C C . SER A 1 114 ? -3.787 9.064 20.846 1.00 63.09 114 SER A C 1
ATOM 913 O O . SER A 1 114 ? -3.696 8.075 21.587 1.00 63.09 114 SER A O 1
ATOM 915 N N . ILE A 1 115 ? -4.027 10.289 21.324 1.00 66.75 115 ILE A N 1
ATOM 916 C CA . ILE A 1 115 ? -4.123 10.638 22.753 1.00 66.75 115 ILE A CA 1
ATOM 917 C C . ILE A 1 115 ? -5.242 9.844 23.461 1.00 66.75 115 ILE A C 1
ATOM 919 O O . ILE A 1 115 ? -5.172 9.579 24.662 1.00 66.75 115 ILE A O 1
ATOM 923 N N . GLN A 1 116 ? -6.233 9.378 22.702 1.00 66.06 116 GLN A N 1
ATOM 924 C CA . GLN A 1 116 ? -7.333 8.529 23.144 1.00 66.06 116 GLN A CA 1
ATOM 925 C C . GLN A 1 116 ? -6.840 7.161 23.649 1.00 66.06 116 GLN A C 1
ATOM 927 O O . GLN A 1 116 ? -7.356 6.657 24.646 1.00 66.06 116 GLN A O 1
ATOM 932 N N . ASN A 1 117 ? -5.801 6.582 23.033 1.00 69.81 117 ASN A N 1
ATOM 933 C CA . ASN A 1 117 ? -5.302 5.251 23.399 1.00 69.81 117 ASN A CA 1
ATOM 934 C C . ASN A 1 117 ? -4.305 5.290 24.569 1.00 69.81 117 ASN A C 1
ATOM 936 O O . ASN A 1 117 ? -4.210 4.324 25.327 1.00 69.81 117 ASN A O 1
ATOM 940 N N . ILE A 1 118 ? -3.589 6.403 24.770 1.00 83.88 118 ILE A N 1
ATOM 941 C CA . ILE A 1 118 ? -2.647 6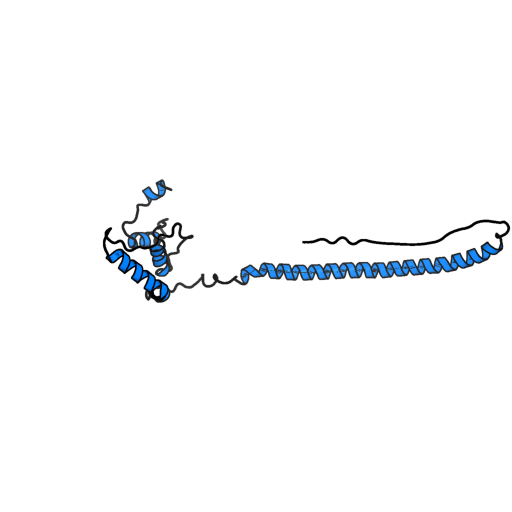.561 25.895 1.00 83.88 118 ILE A CA 1
ATOM 942 C C . ILE A 1 118 ? -3.338 6.985 27.205 1.00 83.88 118 ILE A C 1
ATOM 944 O O . ILE A 1 118 ? -2.733 6.923 28.277 1.00 83.88 118 ILE A O 1
ATOM 948 N N . GLY A 1 119 ? -4.624 7.357 27.149 1.00 83.00 119 GLY A N 1
ATOM 949 C CA . GLY A 1 119 ? -5.413 7.781 28.311 1.00 83.00 119 GLY A CA 1
ATOM 950 C C . GLY A 1 119 ? -5.495 6.738 29.434 1.00 83.00 119 GLY A C 1
ATOM 951 O O . GLY A 1 119 ? -5.519 7.100 30.611 1.00 83.00 119 GLY A O 1
ATOM 952 N N . GLY A 1 120 ? -5.446 5.443 29.101 1.00 87.31 120 GLY A N 1
ATOM 953 C CA . GLY A 1 120 ? -5.452 4.364 30.096 1.00 87.31 120 GLY A CA 1
ATOM 954 C C . GLY A 1 120 ? -4.227 4.382 31.019 1.00 87.31 120 GLY A C 1
ATOM 955 O O . GLY A 1 120 ? -4.358 4.170 32.223 1.00 87.31 120 GLY A O 1
ATOM 956 N N . VAL A 1 121 ? -3.047 4.712 30.483 1.00 91.12 121 VAL A N 1
ATOM 957 C CA . VAL A 1 121 ? -1.797 4.777 31.261 1.00 91.12 121 VAL A CA 1
ATOM 958 C C . VAL A 1 121 ? -1.851 5.911 32.287 1.00 91.12 121 VAL A C 1
ATOM 960 O O . VAL A 1 121 ? -1.469 5.718 33.440 1.00 91.12 121 VAL A O 1
ATOM 963 N N . PHE A 1 122 ? -2.396 7.072 31.913 1.00 91.00 122 PHE A N 1
ATOM 964 C CA . PHE A 1 122 ? -2.562 8.201 32.833 1.00 91.00 122 PHE A CA 1
ATOM 965 C C . PHE A 1 122 ? -3.499 7.879 34.001 1.00 91.00 122 PHE A C 1
ATOM 967 O O . PHE A 1 122 ? -3.199 8.240 35.140 1.00 91.00 122 PHE A O 1
ATOM 974 N N . ILE A 1 123 ? -4.601 7.166 33.747 1.00 92.50 123 ILE A N 1
ATOM 975 C CA . ILE A 1 123 ? -5.550 6.773 34.799 1.00 92.50 123 ILE A CA 1
ATOM 976 C C . ILE A 1 123 ? -4.893 5.821 35.804 1.00 92.50 123 ILE A C 1
ATOM 978 O O . ILE A 1 123 ? -5.058 6.003 37.010 1.00 92.50 123 ILE A O 1
ATOM 982 N N . VAL A 1 124 ? -4.115 4.841 35.334 1.00 95.31 124 VAL A N 1
ATOM 983 C CA . VAL A 1 124 ? -3.414 3.893 36.218 1.00 95.31 124 VAL A CA 1
ATOM 984 C C . VAL A 1 124 ? -2.377 4.610 37.087 1.00 95.31 124 VAL A C 1
ATOM 986 O O . VAL A 1 124 ? -2.308 4.346 38.286 1.00 95.31 124 VAL A O 1
ATOM 989 N N . ILE A 1 125 ? -1.617 5.555 36.522 1.00 95.75 125 ILE A N 1
ATOM 990 C CA . ILE A 1 125 ? -0.626 6.343 37.273 1.00 95.75 125 ILE A CA 1
ATOM 991 C C . ILE A 1 125 ? -1.310 7.202 38.345 1.00 95.75 125 ILE A C 1
ATOM 993 O O . ILE A 1 125 ? -0.903 7.166 39.506 1.00 95.75 125 ILE A O 1
ATOM 997 N N . LEU A 1 126 ? -2.371 7.937 37.991 1.00 96.12 126 LEU A N 1
ATOM 998 C CA . LEU A 1 126 ? -3.118 8.755 38.953 1.00 96.12 126 LEU A CA 1
ATOM 999 C C . LEU A 1 126 ? -3.756 7.898 40.053 1.00 96.12 126 LEU A C 1
ATOM 1001 O O . LEU A 1 126 ? -3.667 8.248 41.230 1.00 96.12 126 LEU A O 1
ATOM 1005 N N . GLY A 1 127 ? -4.344 6.756 39.691 1.00 97.12 127 GLY A N 1
ATOM 1006 C CA . GLY A 1 127 ? -4.899 5.802 40.649 1.00 97.12 127 GLY A CA 1
ATOM 1007 C C . GLY A 1 127 ? -3.839 5.247 41.602 1.00 97.12 127 GLY A C 1
ATOM 1008 O O . GLY A 1 127 ? -4.066 5.206 42.810 1.00 97.12 127 GLY A O 1
ATOM 1009 N N . GLY A 1 128 ? -2.658 4.898 41.082 1.00 97.81 128 GLY A N 1
ATOM 1010 C CA . GLY A 1 128 ? -1.523 4.438 41.881 1.00 97.81 128 GLY A CA 1
ATOM 1011 C C . GLY A 1 128 ? -1.081 5.475 42.912 1.00 97.81 128 GLY A C 1
ATOM 1012 O O . GLY A 1 128 ? -0.950 5.143 44.087 1.00 97.81 128 GLY A O 1
ATOM 1013 N N . ILE A 1 129 ? -0.952 6.743 42.507 1.00 97.44 129 ILE A N 1
ATOM 1014 C CA . ILE A 1 129 ? -0.587 7.846 43.411 1.00 97.44 129 ILE A CA 1
ATOM 1015 C C . ILE A 1 129 ? -1.622 7.998 44.534 1.00 97.44 129 ILE A C 1
ATOM 1017 O O . ILE A 1 129 ? -1.251 8.114 45.702 1.00 97.44 129 ILE A O 1
ATOM 1021 N N . VAL A 1 130 ? -2.916 7.962 44.205 1.00 97.44 130 VAL A N 1
ATOM 1022 C CA . VAL A 1 130 ? -3.994 8.088 45.199 1.00 97.44 130 VAL A CA 1
ATOM 1023 C C . VAL A 1 130 ? -3.959 6.932 46.200 1.00 97.44 130 VAL A C 1
ATOM 1025 O O . VAL A 1 130 ? -4.020 7.172 47.405 1.00 97.44 130 VAL A O 1
ATOM 1028 N N . ILE A 1 131 ? -3.808 5.690 45.728 1.00 96.88 131 ILE A N 1
ATOM 1029 C CA . ILE A 1 131 ? -3.720 4.511 46.601 1.00 96.88 131 ILE A CA 1
ATOM 1030 C C . ILE A 1 131 ? -2.487 4.603 47.506 1.00 96.88 131 ILE A C 1
ATOM 1032 O O . ILE A 1 131 ? -2.605 4.372 48.706 1.00 96.88 131 ILE A O 1
ATOM 1036 N N . SER A 1 132 ? -1.327 5.003 46.975 1.00 96.75 132 SER A N 1
ATOM 1037 C CA . SER A 1 132 ? -0.107 5.182 47.771 1.00 96.75 132 SER A CA 1
ATOM 1038 C C . SER A 1 132 ? -0.281 6.209 48.891 1.00 96.75 132 SER A C 1
ATOM 1040 O O . SER A 1 132 ? 0.137 5.955 50.020 1.00 96.75 132 SER A O 1
ATOM 1042 N N . VAL A 1 133 ? -0.928 7.344 48.610 1.00 97.06 133 VAL A N 1
ATOM 1043 C CA . VAL A 1 133 ? -1.211 8.367 49.629 1.00 97.06 133 VAL A CA 1
ATOM 1044 C C . VAL A 1 133 ? -2.174 7.833 50.691 1.00 97.06 133 VAL A C 1
ATOM 1046 O O . VAL A 1 133 ? -1.946 8.051 51.878 1.00 97.06 133 VAL A O 1
ATOM 1049 N N . ILE A 1 134 ? -3.216 7.095 50.296 1.00 96.25 134 ILE A N 1
ATOM 1050 C CA . ILE A 1 134 ? -4.173 6.496 51.237 1.00 96.25 134 ILE A CA 1
ATOM 1051 C C . ILE A 1 134 ? -3.478 5.482 52.151 1.00 96.25 134 ILE A C 1
ATOM 1053 O O . ILE A 1 134 ? -3.642 5.567 53.368 1.00 96.25 134 ILE A O 1
ATOM 1057 N N . THR A 1 135 ? -2.678 4.567 51.597 1.00 95.44 135 THR A N 1
ATOM 1058 C CA . THR A 1 135 ? -1.906 3.589 52.381 1.00 95.44 135 THR A CA 1
ATOM 1059 C C . THR A 1 135 ? -0.996 4.291 53.386 1.00 95.44 135 THR A C 1
ATOM 1061 O O . THR A 1 135 ? -1.018 3.953 54.569 1.00 95.44 135 THR A O 1
ATOM 1064 N N . LEU A 1 136 ? -0.282 5.336 52.952 1.00 94.62 136 LEU A N 1
ATOM 1065 C CA . LEU A 1 136 ? 0.585 6.125 53.825 1.00 94.62 136 LEU A CA 1
ATOM 1066 C C . LEU A 1 136 ? -0.198 6.815 54.953 1.00 94.62 136 LEU A C 1
ATOM 1068 O O . LEU A 1 136 ? 0.231 6.801 56.105 1.00 94.62 136 LEU A O 1
ATOM 1072 N N . CYS A 1 137 ? -1.358 7.405 54.650 1.00 94.19 137 CYS A N 1
ATOM 1073 C CA . CYS A 1 137 ? -2.214 8.015 55.665 1.00 94.19 137 CYS A CA 1
ATOM 1074 C C . CYS A 1 137 ? -2.705 6.981 56.684 1.00 94.19 137 CYS A C 1
ATOM 1076 O O . CYS A 1 137 ? -2.672 7.249 57.884 1.00 94.19 137 CYS A O 1
ATOM 1078 N N . ILE A 1 138 ? -3.147 5.809 56.223 1.00 94.31 138 ILE A N 1
ATOM 1079 C CA . ILE A 1 138 ? -3.647 4.733 57.082 1.00 94.31 138 ILE A CA 1
ATOM 1080 C C . ILE A 1 138 ? -2.556 4.280 58.056 1.00 94.31 138 ILE A C 1
ATOM 1082 O O . ILE A 1 138 ? -2.783 4.288 59.267 1.00 94.31 138 ILE A O 1
ATOM 1086 N N . GLU A 1 139 ? -1.366 3.948 57.553 1.00 92.25 139 GLU A N 1
ATOM 1087 C CA . GLU A 1 139 ? -0.234 3.547 58.394 1.00 92.25 139 GLU A CA 1
ATOM 1088 C C . GLU A 1 139 ? 0.151 4.647 59.387 1.00 92.25 139 GLU A C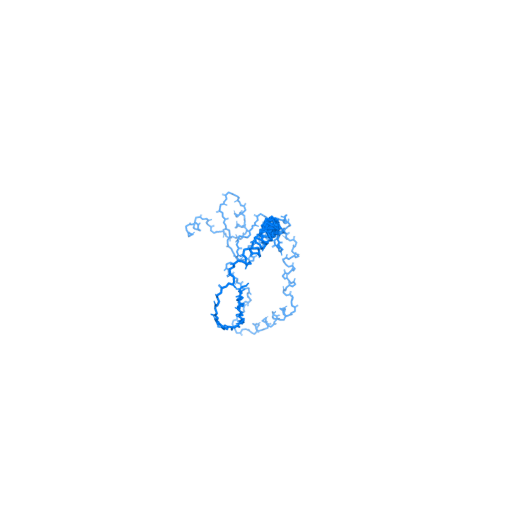 1
ATOM 1090 O O . GLU A 1 139 ? 0.316 4.377 60.577 1.00 92.25 139 GLU A O 1
ATOM 1095 N N . TYR A 1 140 ? 0.192 5.905 58.941 1.00 92.25 140 TYR A N 1
ATOM 1096 C CA . TYR A 1 140 ? 0.494 7.041 59.808 1.00 92.25 140 TYR A CA 1
ATOM 1097 C C . TYR A 1 140 ? -0.522 7.199 60.952 1.00 92.25 140 TYR A C 1
ATOM 1099 O O . TYR A 1 140 ? -0.134 7.443 62.096 1.00 92.25 140 TYR A O 1
ATOM 1107 N N . PHE A 1 141 ? -1.822 7.024 60.689 1.00 88.75 141 PHE A N 1
ATOM 1108 C CA . PHE A 1 141 ? -2.848 7.068 61.737 1.00 88.75 141 PHE A CA 1
ATOM 1109 C C . PHE A 1 141 ? -2.761 5.877 62.695 1.00 88.75 141 PHE A C 1
ATOM 1111 O O . PHE A 1 141 ? -2.905 6.072 63.905 1.00 88.75 141 PHE A O 1
ATOM 1118 N N . TYR A 1 142 ? -2.497 4.668 62.190 1.00 86.12 142 TYR A N 1
ATOM 1119 C CA . TYR A 1 142 ? -2.285 3.494 63.039 1.00 86.12 142 TYR A CA 1
ATOM 1120 C C . TYR A 1 142 ? -1.062 3.665 63.941 1.00 86.12 142 TYR A C 1
ATOM 1122 O O . TYR A 1 142 ? -1.174 3.445 65.145 1.00 86.12 142 TYR A O 1
ATOM 1130 N N . GLN A 1 143 ? 0.060 4.139 63.399 1.00 80.50 143 GLN A N 1
ATOM 1131 C CA . GLN A 1 143 ? 1.292 4.365 64.154 1.00 80.50 143 GLN A CA 1
ATOM 1132 C C . GLN A 1 143 ? 1.164 5.524 65.147 1.00 80.50 143 GLN A C 1
ATOM 1134 O O . GLN A 1 143 ? 1.707 5.474 66.249 1.00 80.50 143 GLN A O 1
ATOM 1139 N N . ARG A 1 144 ? 0.412 6.576 64.807 1.00 76.75 144 ARG A N 1
ATOM 1140 C CA . ARG A 1 144 ? 0.119 7.668 65.744 1.00 76.75 144 ARG A CA 1
ATOM 1141 C C . ARG A 1 144 ? -0.796 7.208 66.878 1.00 76.75 144 ARG A C 1
ATOM 1143 O O . ARG A 1 144 ? -0.590 7.617 68.016 1.00 76.75 144 ARG A O 1
ATOM 1150 N N . LYS A 1 145 ? -1.780 6.347 66.598 1.00 61.97 145 LYS A N 1
ATOM 1151 C CA . LYS A 1 145 ? -2.647 5.765 67.632 1.00 61.97 145 LYS A CA 1
ATOM 1152 C C . LYS A 1 145 ? -1.892 4.754 68.498 1.00 61.97 145 LYS A C 1
ATOM 1154 O O . LYS A 1 145 ? -2.095 4.754 69.708 1.00 61.97 145 LYS A O 1
ATOM 1159 N N . SER A 1 146 ? -0.995 3.959 67.912 1.00 57.41 146 SER A N 1
ATOM 1160 C CA . SER A 1 146 ? -0.113 3.080 68.680 1.00 57.41 146 SER A CA 1
ATOM 1161 C C . SER A 1 146 ? 0.889 3.886 69.493 1.00 57.41 146 SER A C 1
ATOM 1163 O O . SER A 1 146 ? 1.056 3.569 70.646 1.00 57.41 146 SER A O 1
ATOM 1165 N N . SER A 1 147 ? 1.431 5.004 69.000 1.00 55.00 147 SER A N 1
ATOM 1166 C CA . SER A 1 147 ? 2.311 5.873 69.800 1.00 55.00 147 SER A CA 1
ATOM 1167 C C . SER A 1 147 ? 1.590 6.470 71.011 1.00 55.00 147 SER A C 1
ATOM 1169 O O . SER A 1 147 ? 2.199 6.613 72.057 1.00 55.00 147 SER A O 1
ATOM 1171 N N . VAL A 1 148 ? 0.293 6.786 70.915 1.00 54.28 148 VAL A N 1
ATOM 1172 C CA . VAL A 1 148 ? -0.501 7.228 72.078 1.00 54.28 148 VAL A CA 1
ATOM 1173 C C . VAL A 1 148 ? -0.781 6.065 73.039 1.00 54.28 148 VAL A C 1
ATOM 1175 O O . VAL A 1 148 ? -0.690 6.252 74.244 1.00 54.28 148 VAL A O 1
ATOM 1178 N N . HIS A 1 149 ? -1.047 4.862 72.528 1.00 49.84 149 HIS A N 1
ATOM 1179 C CA . HIS A 1 149 ? -1.267 3.662 73.346 1.00 49.84 149 HIS A CA 1
ATOM 1180 C C . HIS A 1 149 ? 0.036 3.084 73.942 1.00 49.84 149 HIS A C 1
ATOM 1182 O O . HIS A 1 149 ? 0.023 2.482 75.010 1.00 49.84 149 HIS A O 1
ATOM 1188 N N . ASP A 1 150 ? 1.170 3.299 73.279 1.00 53.31 150 ASP A N 1
ATOM 1189 C CA . ASP A 1 150 ? 2.514 2.943 73.721 1.00 53.31 150 ASP A CA 1
ATOM 1190 C C . ASP A 1 150 ? 3.024 3.980 74.727 1.00 53.31 150 ASP A C 1
ATOM 1192 O O . ASP A 1 150 ? 3.670 3.589 75.687 1.00 53.31 150 ASP A O 1
ATOM 1196 N N . LEU A 1 151 ? 2.681 5.271 74.581 1.00 56.06 151 LEU A N 1
ATOM 1197 C CA . LEU A 1 151 ? 2.958 6.313 75.582 1.00 56.06 151 LEU A CA 1
ATOM 1198 C C . LEU A 1 151 ? 2.086 6.161 76.841 1.00 56.06 151 LEU A C 1
ATOM 1200 O O . LEU A 1 151 ? 2.588 6.377 77.939 1.00 56.06 151 LEU A O 1
ATOM 1204 N N . GLU A 1 152 ? 0.819 5.758 76.710 1.00 54.19 152 GLU A N 1
ATOM 1205 C CA . GLU A 1 152 ? -0.056 5.449 77.854 1.00 54.19 152 GLU A CA 1
ATOM 1206 C C . GLU A 1 152 ? 0.430 4.189 78.592 1.00 54.19 152 GLU A C 1
ATOM 1208 O O . GLU A 1 152 ? 0.679 4.242 79.795 1.00 54.19 152 GLU A O 1
ATOM 1213 N N . ASN A 1 153 ? 0.757 3.111 77.864 1.00 49.38 153 ASN A N 1
ATOM 1214 C CA . ASN A 1 153 ? 1.379 1.924 78.460 1.00 49.38 153 ASN A CA 1
ATOM 1215 C C . ASN A 1 153 ? 2.774 2.193 79.058 1.00 49.38 153 ASN A C 1
ATOM 1217 O O . ASN A 1 153 ? 3.148 1.518 80.016 1.00 49.38 153 ASN A O 1
ATOM 1221 N N . HIS A 1 154 ? 3.572 3.129 78.525 1.00 56.09 154 HIS A N 1
ATOM 1222 C CA . HIS A 1 154 ? 4.878 3.455 79.114 1.00 56.09 154 HIS A CA 1
ATOM 1223 C C . HIS A 1 154 ? 4.735 4.287 80.395 1.00 56.09 154 HIS A C 1
ATOM 1225 O O . HIS A 1 154 ? 5.432 3.998 81.365 1.00 56.09 154 HIS A O 1
ATOM 1231 N N . ASN A 1 155 ? 3.802 5.247 80.431 1.00 51.88 155 ASN A N 1
ATOM 1232 C CA . ASN A 1 155 ? 3.516 6.050 81.624 1.00 51.88 155 ASN A CA 1
ATOM 1233 C C . ASN A 1 155 ? 2.944 5.185 82.767 1.00 51.88 155 ASN A C 1
ATOM 1235 O O . ASN A 1 155 ? 3.411 5.292 83.902 1.00 51.88 155 ASN A O 1
ATOM 1239 N N . ASP A 1 156 ? 2.040 4.244 82.465 1.00 53.06 156 ASP A N 1
ATOM 1240 C CA . ASP A 1 156 ? 1.486 3.301 83.453 1.00 53.06 156 ASP A CA 1
ATOM 1241 C C . ASP A 1 156 ? 2.530 2.293 83.978 1.00 53.06 156 ASP A C 1
ATOM 1243 O O . ASP A 1 156 ? 2.476 1.836 85.125 1.00 53.06 156 ASP A O 1
ATOM 1247 N N . VAL A 1 157 ? 3.518 1.924 83.155 1.00 57.06 157 VAL A N 1
ATOM 1248 C CA . VAL A 1 157 ? 4.626 1.041 83.564 1.00 57.06 157 VAL A CA 1
ATOM 1249 C C . VAL A 1 157 ? 5.681 1.792 84.387 1.00 57.06 157 VAL A C 1
ATOM 1251 O O . VAL A 1 157 ? 6.329 1.177 85.240 1.00 57.06 157 VAL A O 1
ATOM 1254 N N . GLU A 1 158 ? 5.853 3.095 84.172 1.00 54.47 158 GLU A N 1
ATOM 1255 C CA . GLU A 1 158 ? 6.789 3.946 84.916 1.00 54.47 158 GLU A CA 1
ATOM 1256 C C . GLU A 1 158 ? 6.260 4.266 86.328 1.00 54.47 158 GLU A C 1
ATOM 1258 O O . GLU A 1 158 ? 6.974 4.044 87.311 1.00 54.47 158 GLU A O 1
ATOM 1263 N N . GLU A 1 159 ? 4.969 4.592 86.463 1.00 52.44 159 GLU A N 1
ATOM 1264 C CA . GLU A 1 159 ? 4.310 4.814 87.764 1.00 52.44 159 GLU A CA 1
ATOM 1265 C C . GLU A 1 159 ? 4.267 3.530 88.620 1.00 52.44 159 GLU A C 1
ATOM 1267 O O . GLU A 1 159 ? 4.496 3.548 89.840 1.00 52.44 159 GLU A O 1
ATOM 1272 N N . ARG A 1 160 ? 4.081 2.360 87.981 1.00 54.25 160 ARG A N 1
ATOM 1273 C CA . ARG A 1 160 ? 4.135 1.060 88.671 1.00 54.25 160 ARG A CA 1
ATOM 1274 C C . ARG A 1 160 ? 5.558 0.650 89.073 1.00 54.25 160 ARG A C 1
ATOM 1276 O O . ARG A 1 160 ? 5.713 -0.225 89.926 1.00 54.25 160 ARG A O 1
ATOM 1283 N N . LYS A 1 161 ? 6.612 1.235 88.491 1.00 50.44 161 LYS A N 1
ATOM 1284 C CA . LYS A 1 161 ? 8.008 0.981 88.899 1.00 50.44 161 LYS A CA 1
ATOM 1285 C C . LYS A 1 161 ? 8.419 1.826 90.105 1.00 50.44 161 LYS A C 1
ATOM 1287 O O . LYS A 1 161 ? 9.100 1.288 90.977 1.00 50.44 161 LYS A O 1
ATOM 1292 N N . GLU A 1 162 ? 7.972 3.078 90.217 1.00 51.06 162 GLU A N 1
ATOM 1293 C CA . GLU A 1 162 ? 8.246 3.919 91.398 1.00 51.06 162 GLU A CA 1
ATOM 1294 C C . GLU A 1 162 ? 7.536 3.408 92.662 1.00 51.06 162 GLU A C 1
ATOM 1296 O O . GLU A 1 162 ? 8.163 3.275 93.717 1.00 51.06 162 GLU A O 1
ATOM 1301 N N . THR A 1 163 ? 6.264 3.015 92.557 1.00 52.75 163 THR A N 1
ATOM 1302 C CA . THR A 1 163 ? 5.486 2.473 93.690 1.00 52.75 163 THR A CA 1
ATOM 1303 C C . THR A 1 163 ? 6.014 1.121 94.185 1.00 52.75 163 THR A C 1
ATOM 1305 O O . THR A 1 163 ? 6.171 0.911 95.392 1.00 52.75 163 THR A O 1
ATOM 1308 N N . ASN A 1 164 ? 6.381 0.213 93.273 1.00 51.25 164 ASN A N 1
ATOM 1309 C CA . ASN A 1 164 ? 6.991 -1.071 93.641 1.00 51.25 164 ASN A CA 1
ATOM 1310 C C . ASN A 1 164 ? 8.463 -0.930 94.075 1.00 51.25 164 ASN A C 1
ATOM 1312 O O . ASN A 1 164 ? 8.930 -1.705 94.911 1.00 51.25 164 ASN A O 1
ATOM 1316 N N . GLY A 1 165 ? 9.191 0.067 93.561 1.00 52.28 165 GLY A N 1
ATOM 1317 C CA . GLY A 1 165 ? 10.559 0.395 93.969 1.00 52.28 165 GLY A CA 1
ATOM 1318 C C . GLY A 1 165 ? 10.639 0.946 95.395 1.00 52.28 165 GLY A C 1
ATOM 1319 O O . GLY A 1 165 ? 11.482 0.498 96.176 1.00 52.28 165 GLY A O 1
ATOM 1320 N N . ALA A 1 166 ? 9.712 1.832 95.774 1.00 52.69 166 ALA A N 1
ATOM 1321 C CA . ALA A 1 166 ? 9.595 2.348 97.138 1.00 52.69 166 ALA A CA 1
ATOM 1322 C C . ALA A 1 166 ? 9.178 1.256 98.145 1.00 52.69 166 ALA A C 1
ATOM 1324 O O . ALA A 1 166 ? 9.709 1.200 99.257 1.00 52.69 166 ALA A O 1
ATOM 1325 N N . SER A 1 167 ? 8.296 0.329 97.745 1.00 52.72 167 SER A N 1
ATOM 1326 C CA . SER A 1 167 ? 7.873 -0.798 98.593 1.00 52.72 167 SER A CA 1
ATOM 1327 C C . SER A 1 167 ? 8.934 -1.902 98.737 1.00 52.72 167 SER A C 1
ATOM 1329 O O . SER A 1 167 ? 8.993 -2.563 99.772 1.00 52.72 167 SER A O 1
ATOM 1331 N N . LEU A 1 168 ? 9.791 -2.126 97.733 1.00 54.00 168 LEU A N 1
ATOM 1332 C CA . LEU A 1 168 ? 10.909 -3.080 97.824 1.00 54.00 168 LEU A CA 1
ATOM 1333 C C . LEU A 1 168 ? 12.113 -2.513 98.590 1.00 54.00 168 LEU A C 1
ATOM 1335 O O . LEU A 1 168 ? 12.880 -3.286 99.166 1.00 54.00 168 LEU A O 1
ATOM 1339 N N . ALA A 1 169 ? 12.283 -1.188 98.627 1.00 52.88 169 ALA A N 1
ATOM 1340 C CA . ALA A 1 169 ? 13.301 -0.538 99.451 1.00 52.88 169 ALA A CA 1
ATOM 1341 C C . ALA A 1 169 ? 13.007 -0.686 100.957 1.00 52.88 169 ALA A C 1
ATOM 1343 O O . ALA A 1 169 ? 13.933 -0.923 101.732 1.00 52.88 169 ALA A O 1
ATOM 1344 N N . SER A 1 170 ? 11.733 -0.644 101.369 1.00 49.44 170 SER A N 1
ATOM 1345 C CA . SER A 1 170 ? 11.335 -0.865 102.768 1.00 49.44 170 SER A CA 1
ATOM 1346 C C . SER A 1 170 ? 11.361 -2.346 103.180 1.00 49.44 170 SER A C 1
ATOM 1348 O O . SER A 1 170 ? 11.713 -2.655 104.316 1.00 49.44 170 SER A O 1
ATOM 1350 N N . LEU A 1 171 ? 11.098 -3.281 102.255 1.00 48.81 171 LEU A N 1
ATOM 1351 C CA . LEU A 1 171 ? 11.197 -4.731 102.501 1.00 48.81 171 LEU A CA 1
ATOM 1352 C C . LEU A 1 171 ? 12.636 -5.282 102.469 1.00 48.81 171 LEU A C 1
ATOM 1354 O O . LEU A 1 171 ? 12.908 -6.321 103.073 1.00 48.81 171 LEU A O 1
ATOM 1358 N N . ARG A 1 172 ? 13.593 -4.592 101.828 1.00 45.19 172 ARG A N 1
ATOM 1359 C CA . ARG A 1 172 ? 15.014 -4.999 101.839 1.00 45.19 172 ARG A CA 1
ATOM 1360 C C . ARG A 1 172 ? 15.755 -4.697 103.140 1.00 45.19 172 ARG A C 1
ATOM 1362 O O . ARG A 1 172 ? 16.816 -5.282 103.345 1.00 45.19 172 ARG A O 1
ATOM 1369 N N . TYR A 1 173 ? 15.213 -3.868 104.036 1.00 36.81 173 TYR A N 1
ATOM 1370 C CA . TYR A 1 173 ? 15.838 -3.626 105.345 1.00 36.81 173 TYR A CA 1
ATOM 1371 C C . TYR A 1 173 ? 15.749 -4.841 106.285 1.00 36.81 173 TYR A C 1
ATOM 1373 O O . TYR A 1 173 ? 16.443 -4.885 107.296 1.00 36.81 173 TYR A O 1
ATOM 1381 N N . HIS A 1 174 ? 14.929 -5.845 105.950 1.00 43.09 174 HIS A N 1
ATOM 1382 C CA . HIS A 1 174 ? 14.661 -6.973 106.842 1.00 43.09 174 HIS A CA 1
ATOM 1383 C C . HIS A 1 174 ? 15.317 -8.303 106.430 1.00 43.09 174 HIS A C 1
ATOM 1385 O O . HIS A 1 174 ? 15.280 -9.248 107.212 1.00 43.09 174 HIS A O 1
ATOM 1391 N N . ASN A 1 175 ? 15.927 -8.401 105.238 1.00 42.72 175 ASN A N 1
ATOM 1392 C CA . ASN A 1 175 ? 16.321 -9.703 104.671 1.00 42.72 175 ASN A CA 1
ATOM 1393 C C . ASN A 1 175 ? 17.771 -9.822 104.177 1.00 42.72 175 ASN A C 1
ATOM 1395 O O . ASN A 1 175 ? 18.084 -10.765 103.458 1.00 42.72 175 ASN A O 1
ATOM 1399 N N . ASN A 1 176 ? 18.678 -8.928 104.585 1.00 36.06 176 ASN A N 1
ATOM 1400 C CA . ASN A 1 176 ? 20.108 -9.075 104.284 1.00 36.06 176 ASN A CA 1
ATOM 1401 C C . ASN A 1 176 ? 20.923 -9.517 105.511 1.00 36.06 176 ASN A C 1
ATOM 1403 O O . ASN A 1 176 ? 21.928 -8.907 105.870 1.00 36.06 176 ASN A O 1
ATOM 1407 N N . SER A 1 177 ? 20.462 -10.590 106.159 1.00 36.69 177 SER A N 1
ATOM 1408 C CA . SER A 1 177 ? 21.314 -11.471 106.954 1.00 36.69 177 SER A CA 1
ATOM 1409 C C . SER A 1 177 ? 21.449 -12.781 106.187 1.00 36.69 177 SER A C 1
ATOM 1411 O O . SER A 1 177 ? 20.449 -13.460 105.965 1.00 36.69 177 SER A O 1
ATOM 1413 N N . SER A 1 178 ? 22.696 -13.134 105.865 1.00 33.69 178 SER A N 1
ATOM 1414 C CA . SER A 1 178 ? 23.180 -14.424 105.332 1.00 33.69 178 SER A CA 1
ATOM 1415 C C . SER A 1 178 ? 23.507 -14.452 103.833 1.00 33.69 178 SER A C 1
ATOM 1417 O O . SER A 1 178 ? 22.655 -14.789 103.027 1.00 33.69 178 SER A O 1
ATOM 1419 N N . GLY A 1 179 ? 24.780 -14.127 103.535 1.00 31.91 179 GLY A N 1
ATOM 1420 C CA . GLY A 1 179 ? 25.749 -14.821 102.652 1.00 31.91 179 GLY A CA 1
ATOM 1421 C C . GLY A 1 179 ? 25.342 -15.283 101.242 1.00 31.91 179 GLY A C 1
ATOM 1422 O O . GLY A 1 179 ? 24.195 -15.538 100.938 1.00 31.91 179 GLY A O 1
ATOM 1423 N N . SER A 1 180 ? 26.238 -15.555 100.302 1.00 29.88 180 SER A N 1
ATOM 1424 C CA . SER A 1 180 ? 27.664 -15.311 100.076 1.00 29.88 180 SER A CA 1
ATOM 1425 C C . SER A 1 180 ? 27.954 -15.950 98.709 1.00 29.88 180 SER A C 1
ATOM 1427 O O . SER A 1 180 ? 27.458 -17.046 98.459 1.00 29.88 180 SER A O 1
ATOM 1429 N N . ALA A 1 181 ? 28.821 -15.314 97.913 1.00 31.47 181 ALA A N 1
ATOM 1430 C CA . ALA A 1 181 ? 29.503 -15.850 96.724 1.00 31.47 181 ALA A CA 1
ATOM 1431 C C . ALA A 1 181 ? 28.607 -16.124 95.485 1.00 31.47 181 ALA A C 1
ATOM 1433 O O . ALA A 1 181 ? 27.480 -16.571 95.599 1.00 31.47 181 ALA A O 1
ATOM 1434 N N . ASN A 1 182 ? 29.019 -15.911 94.235 1.00 32.16 182 ASN A N 1
ATOM 1435 C CA . ASN A 1 182 ? 30.313 -15.576 93.648 1.00 32.16 182 ASN A CA 1
ATOM 1436 C C . ASN A 1 182 ? 30.072 -15.033 92.219 1.00 32.16 182 ASN A C 1
ATOM 1438 O O . ASN A 1 182 ? 29.074 -15.395 91.604 1.00 32.16 182 ASN A O 1
ATOM 1442 N N . HIS A 1 183 ? 31.005 -14.205 91.732 1.00 33.44 183 HIS A N 1
ATOM 1443 C CA . HIS A 1 183 ? 31.513 -14.073 90.349 1.00 33.44 183 HIS A CA 1
ATOM 1444 C C . HIS A 1 183 ? 30.720 -14.718 89.186 1.00 33.44 183 HIS A C 1
ATOM 1446 O O . HIS A 1 183 ? 30.404 -15.897 89.235 1.00 33.44 183 HIS A O 1
ATOM 1452 N N . ASN A 1 184 ? 30.519 -14.118 88.009 1.00 34.44 184 ASN A N 1
ATOM 1453 C CA . ASN A 1 184 ? 31.377 -13.261 87.182 1.00 34.44 184 ASN A CA 1
ATOM 1454 C C . ASN A 1 184 ? 30.579 -12.941 85.892 1.00 34.44 184 ASN A C 1
ATOM 1456 O O . ASN A 1 184 ? 29.880 -13.822 85.401 1.00 34.44 184 ASN A O 1
ATOM 1460 N N . ASN A 1 185 ? 30.822 -11.804 85.231 1.00 35.84 185 ASN A N 1
ATOM 1461 C CA . ASN A 1 185 ? 31.438 -11.934 83.903 1.00 35.84 185 ASN A CA 1
ATOM 1462 C C . ASN A 1 185 ? 30.659 -11.577 82.607 1.00 35.84 185 ASN A C 1
ATOM 1464 O O . ASN A 1 185 ? 30.420 -12.482 81.826 1.00 35.84 185 ASN A O 1
ATOM 1468 N N . HIS A 1 186 ? 30.382 -10.301 82.318 1.00 34.91 186 HIS A N 1
ATOM 1469 C CA . HIS A 1 186 ? 30.728 -9.638 81.034 1.00 34.91 186 HIS A CA 1
ATOM 1470 C C . HIS A 1 186 ? 30.210 -10.145 79.641 1.00 34.91 186 HIS A C 1
ATOM 1472 O O . HIS A 1 186 ? 30.704 -11.117 79.085 1.00 34.91 186 HIS A O 1
ATOM 1478 N N . ALA A 1 187 ? 29.373 -9.287 79.021 1.00 35.47 187 ALA A N 1
ATOM 1479 C CA . ALA A 1 187 ? 29.553 -8.612 77.709 1.00 35.47 187 ALA A CA 1
ATOM 1480 C C . ALA A 1 187 ? 29.251 -9.261 76.329 1.00 35.47 187 ALA A C 1
ATOM 1482 O O . ALA A 1 187 ? 29.773 -10.314 75.996 1.00 35.47 187 ALA A O 1
ATOM 1483 N N . THR A 1 188 ? 28.613 -8.419 75.476 1.00 36.31 188 THR A N 1
ATOM 1484 C CA . THR A 1 188 ? 28.889 -8.124 74.030 1.00 36.31 188 THR A CA 1
ATOM 1485 C C . THR A 1 188 ? 28.711 -9.261 73.002 1.00 36.31 188 THR A C 1
ATOM 1487 O O . THR A 1 188 ? 28.984 -10.400 73.319 1.00 36.31 188 THR A O 1
ATOM 1490 N N . SER A 1 189 ? 28.355 -9.106 71.717 1.00 33.22 189 SER A N 1
ATOM 1491 C CA . SER A 1 189 ? 28.041 -8.021 70.762 1.00 33.22 189 SER A CA 1
ATOM 1492 C C . SER A 1 189 ? 27.723 -8.687 69.383 1.00 33.22 189 SER A C 1
ATOM 1494 O O . SER A 1 189 ? 27.907 -9.896 69.263 1.00 33.22 189 SER A O 1
ATOM 1496 N N . PHE A 1 190 ? 27.387 -7.879 68.356 1.00 34.28 190 PHE A N 1
ATOM 1497 C CA . PHE A 1 190 ? 27.402 -8.132 66.887 1.00 34.28 190 PHE A CA 1
ATOM 1498 C C . PHE A 1 190 ? 26.339 -9.101 66.312 1.00 34.28 190 PHE A C 1
ATOM 1500 O O . PHE A 1 190 ? 25.959 -10.053 66.973 1.00 34.28 190 PHE A O 1
ATOM 1507 N N . ALA A 1 191 ? 25.865 -9.033 65.060 1.00 36.88 191 ALA A N 1
ATOM 1508 C CA . ALA A 1 191 ? 25.750 -8.041 63.976 1.00 36.88 191 ALA A CA 1
ATOM 1509 C C . ALA A 1 191 ? 25.134 -8.757 62.743 1.00 36.88 191 ALA A C 1
ATOM 1511 O O . ALA A 1 191 ? 25.168 -9.983 62.691 1.00 36.88 191 ALA A O 1
ATOM 1512 N N . ALA A 1 192 ? 24.724 -7.962 61.740 1.00 38.81 192 ALA A N 1
ATOM 1513 C CA . ALA A 1 192 ? 24.504 -8.325 60.324 1.00 38.81 192 ALA A CA 1
ATOM 1514 C C . ALA A 1 192 ? 23.251 -9.198 60.025 1.00 38.81 192 ALA A C 1
ATOM 1516 O O . ALA A 1 192 ? 22.797 -9.950 60.872 1.00 38.81 192 ALA A O 1
ATOM 1517 N N . ASP A 1 193 ? 22.586 -9.139 58.869 1.00 38.78 193 ASP A N 1
ATOM 1518 C CA . ASP A 1 193 ? 23.026 -8.679 57.555 1.00 38.78 193 ASP A CA 1
ATOM 1519 C C . ASP A 1 193 ? 21.842 -8.336 56.627 1.00 38.78 193 ASP A C 1
ATOM 1521 O O . ASP A 1 193 ? 20.709 -8.777 56.824 1.00 38.78 193 ASP A O 1
ATOM 1525 N N . ASN A 1 194 ? 22.164 -7.557 55.595 1.00 41.28 194 ASN A N 1
ATOM 1526 C CA . ASN A 1 194 ? 21.317 -7.152 54.473 1.00 41.28 194 ASN A CA 1
ATOM 1527 C C . ASN A 1 194 ? 20.995 -8.318 53.521 1.00 41.28 194 ASN A C 1
ATOM 1529 O O . ASN A 1 194 ? 21.866 -9.124 53.203 1.00 41.28 194 ASN A O 1
ATOM 1533 N N . ALA A 1 195 ? 19.806 -8.293 52.911 1.00 40.94 195 ALA A N 1
ATOM 1534 C CA . ALA A 1 195 ? 19.540 -8.987 51.651 1.00 40.94 195 ALA A CA 1
ATOM 1535 C C . ALA A 1 195 ? 18.745 -8.071 50.708 1.00 40.94 195 ALA A C 1
ATOM 1537 O O . ALA A 1 195 ? 17.633 -7.648 51.019 1.00 40.94 195 ALA A O 1
ATOM 1538 N N . GLY A 1 196 ? 19.357 -7.743 49.568 1.00 35.84 196 GLY A N 1
ATOM 1539 C CA . GLY A 1 196 ? 18.734 -7.008 48.473 1.00 35.84 196 GLY A CA 1
ATOM 1540 C C . GLY A 1 196 ? 17.848 -7.899 47.604 1.00 35.84 196 GLY A C 1
ATOM 1541 O O . GLY A 1 196 ? 17.999 -9.120 47.579 1.00 35.84 196 GLY A O 1
ATOM 1542 N N . PHE A 1 197 ? 16.953 -7.268 46.849 1.00 47.50 197 PHE A N 1
ATOM 1543 C CA . PHE A 1 197 ? 16.168 -7.930 45.816 1.00 47.50 197 PHE A CA 1
ATOM 1544 C C . PHE A 1 197 ? 16.147 -7.052 44.564 1.00 47.50 197 PHE A C 1
ATOM 1546 O O . PHE A 1 197 ? 15.707 -5.905 44.607 1.00 47.50 197 PHE A O 1
ATOM 1553 N N . GLN A 1 198 ? 16.685 -7.596 43.473 1.00 41.25 198 GLN A N 1
ATOM 1554 C CA . GLN A 1 198 ? 16.473 -7.097 42.119 1.00 41.25 198 GLN A CA 1
ATOM 1555 C C . GLN A 1 198 ? 15.092 -7.543 41.635 1.00 41.25 198 GLN A C 1
ATOM 1557 O O . GLN A 1 198 ? 14.739 -8.698 41.855 1.00 41.25 198 GLN A O 1
ATOM 1562 N N . TYR A 1 199 ? 14.360 -6.655 40.963 1.00 40.00 199 TYR A N 1
ATOM 1563 C CA . TYR A 1 199 ? 14.184 -6.661 39.503 1.00 40.00 199 TYR A CA 1
ATOM 1564 C C . TYR A 1 199 ? 14.002 -5.218 39.030 1.00 40.00 199 TYR A C 1
ATOM 1566 O O . TYR A 1 199 ? 13.354 -4.445 39.772 1.00 40.00 199 TYR A O 1
#

Organism: Cylicocyclus nassatus (NCBI:txid53992)

pLDDT: mean 75.08, std 21.6, range [29.88, 97.81]

Radius of gyration: 44.59 Å; chains: 1; bounding box: 57×38×133 Å

Sequence (199 aa):
MDRFMQESKLPSSVEEAIQRVRDPKEDFAYIDDATVVKYAAYTDCQLEQIGTEFSRKPYAIAVQSGHILKDRISSAILKLLNQRKLETLKEKWWNNNPNKAICADTSDESDGISIQNIGGVFIVILGGIVISVITLCIEYFYQRKSSVHDLENHNDVEERKETNGASLASLRYHNNSSGSANHNNHATSFAADNAGFQY

Secondary structure (DSSP, 8-state):
-HHHHHHH---SSHHHHHHHHH-TTS-------HHHHHHHHHH-TT----S--S--PPP-----TT-THHHHHHHHHHHHHHTTHHHHHHHHHTTT-TT------S-TTSSS--HHHHHHHHHHHHHHHHHHHHHHHHHHHHHHHHHHHHHHHHHHHHHHHHHHHHHHHHHGGGS--S---------------------

Foldseek 3Di:
DVVVPVVVDDDPDPVSLLVQVLPPVDPDDDDDPPVSLVVSVQLDVSHDDPDDDPDDDDDDDDDPPPDPVVVVVVVVVVVCVVVCVVVVVVCCVRVVPPSGDPDPPPPVQPPDPHPVVCVVVVVVVVVVVVVVVVVVVVVVVVVVVVVVVVVVVVVVVVVVCVVVVVVVVVVVVPPPDDDDDDDDDDDYDDDDDDDDDDD

InterPro domains:
  IPR015683 Ionotropic glutamate receptor [PTHR18966] (6-159)